Protein AF-A0A4Q4DB37-F1 (afdb_monomer)

Foldseek 3Di:
DDDDDDPPCPVPDPDVVNVVVVVVVVVVVVVVCVVVPDPDPPLDDPPPDQQAADDPPDQADDEADCPPDDDPDPQVPQAKDFPDKEWDDQRNSRHIKMWTWMWRNDDPPTDDTWIFIWDWDPDPPTHTDTRDIPDDSVQRWHWDPPFYDDPSKTWTKIFADPDPPDDNVDGPDIFTWMWHDDPSDTDIDGDDDPDDD

Structure (mmCIF, N/CA/C/O backbone):
data_AF-A0A4Q4DB37-F1
#
_entry.id   AF-A0A4Q4DB37-F1
#
loop_
_atom_site.group_PDB
_atom_site.id
_atom_site.type_symbol
_atom_site.label_atom_id
_atom_site.label_alt_id
_atom_site.label_comp_id
_atom_site.label_asym_id
_atom_site.label_entity_id
_atom_site.label_seq_id
_atom_site.pdbx_PDB_ins_code
_atom_site.Cartn_x
_atom_site.Cartn_y
_atom_site.Cartn_z
_atom_site.occupancy
_atom_site.B_iso_or_equiv
_atom_site.auth_seq_id
_atom_site.auth_comp_id
_atom_site.auth_asym_id
_atom_site.auth_atom_id
_atom_site.pdbx_PDB_model_num
ATOM 1 N N . MET A 1 1 ? -14.302 -30.863 -65.880 1.00 42.81 1 MET A N 1
ATOM 2 C CA . MET A 1 1 ? -13.183 -30.690 -64.933 1.00 42.81 1 MET A CA 1
ATOM 3 C C . MET A 1 1 ? -13.164 -31.919 -64.049 1.00 42.81 1 MET A C 1
ATOM 5 O O . MET A 1 1 ? -14.188 -32.233 -63.459 1.00 42.81 1 MET A O 1
ATOM 9 N N . GLN A 1 2 ? -12.071 -32.673 -64.087 1.00 50.66 2 GLN A N 1
ATOM 10 C CA . GLN A 1 2 ? -11.897 -33.918 -63.342 1.00 50.66 2 GLN A CA 1
ATOM 11 C C . GLN A 1 2 ? -11.506 -33.555 -61.905 1.00 50.66 2 GLN A C 1
ATOM 13 O O . GLN A 1 2 ? -10.560 -32.795 -61.712 1.00 50.66 2 GLN A O 1
ATOM 18 N N . LEU A 1 3 ? -12.273 -34.020 -60.916 1.00 49.84 3 LEU A N 1
ATOM 19 C CA . LEU A 1 3 ? -11.917 -33.880 -59.503 1.00 49.84 3 LEU A CA 1
ATOM 20 C C . LEU A 1 3 ? -10.680 -34.747 -59.247 1.00 49.84 3 LEU A C 1
ATOM 22 O O . LEU A 1 3 ? -10.693 -35.938 -59.552 1.00 49.84 3 LEU A O 1
ATOM 26 N N . SER A 1 4 ? -9.605 -34.132 -58.757 1.00 59.56 4 SER A N 1
ATOM 27 C CA . SER A 1 4 ? -8.369 -34.825 -58.401 1.00 59.56 4 SER A CA 1
ATOM 28 C C . SER A 1 4 ? -8.636 -35.873 -57.320 1.00 59.56 4 SER A C 1
ATOM 30 O O . SER A 1 4 ? -9.190 -35.551 -56.271 1.00 59.56 4 SER A O 1
ATOM 32 N N . ASP A 1 5 ? -8.205 -37.106 -57.579 1.00 60.16 5 ASP A N 1
ATOM 33 C CA . ASP A 1 5 ? -8.112 -38.180 -56.591 1.00 60.16 5 ASP A CA 1
ATOM 34 C C . ASP A 1 5 ? -7.008 -37.800 -55.592 1.00 60.16 5 ASP A C 1
ATOM 36 O O . ASP A 1 5 ? -5.815 -37.835 -55.908 1.00 60.16 5 ASP A O 1
ATOM 40 N N . VAL A 1 6 ? -7.398 -37.326 -54.409 1.00 64.69 6 VAL A N 1
ATOM 41 C CA . VAL A 1 6 ? -6.463 -37.099 -53.302 1.00 64.69 6 VAL A CA 1
ATOM 42 C C . VAL A 1 6 ? -6.308 -38.439 -52.578 1.00 64.69 6 VAL A C 1
ATOM 44 O O . VAL A 1 6 ? -7.329 -39.036 -52.238 1.00 64.69 6 VAL A O 1
ATOM 47 N N . PRO A 1 7 ? -5.083 -38.932 -52.316 1.00 63.06 7 PRO A N 1
ATOM 48 C CA . PRO A 1 7 ? -4.899 -40.191 -51.602 1.00 63.06 7 PRO A CA 1
ATOM 49 C C . PRO A 1 7 ? -5.626 -40.159 -50.250 1.00 63.06 7 PRO A C 1
ATOM 51 O O . PRO A 1 7 ? -5.415 -39.231 -49.467 1.00 63.06 7 PRO A O 1
ATOM 54 N N . ASP A 1 8 ? -6.459 -41.168 -49.962 1.00 61.78 8 ASP A N 1
ATOM 55 C CA . ASP A 1 8 ? -7.038 -41.368 -48.627 1.00 61.78 8 ASP A CA 1
ATOM 56 C C . ASP A 1 8 ? -5.880 -41.540 -47.637 1.00 61.78 8 ASP A C 1
ATOM 58 O O . ASP A 1 8 ? -5.187 -42.561 -47.624 1.00 61.78 8 ASP A O 1
ATOM 62 N N . LEU A 1 9 ? -5.649 -40.518 -46.810 1.00 60.72 9 LEU A N 1
ATOM 63 C CA . LEU A 1 9 ? -4.735 -40.567 -45.673 1.00 60.72 9 LEU A CA 1
ATOM 64 C C . LEU A 1 9 ? -5.368 -41.435 -44.571 1.00 60.72 9 LEU A C 1
ATOM 66 O O . LEU A 1 9 ? -5.640 -40.991 -43.454 1.00 60.72 9 LEU A O 1
ATOM 70 N N . ALA A 1 10 ? -5.587 -42.717 -44.866 1.00 56.16 10 ALA A N 1
ATOM 71 C CA . ALA A 1 10 ? -6.123 -43.700 -43.929 1.00 56.16 10 ALA A CA 1
ATOM 72 C C . ALA A 1 10 ? -5.230 -43.861 -42.677 1.00 56.16 10 ALA A C 1
ATOM 74 O O . ALA A 1 10 ? -5.673 -44.373 -41.647 1.00 56.16 10 ALA A O 1
ATOM 75 N N . HIS A 1 11 ? -3.985 -43.374 -42.742 1.00 56.84 11 HIS A N 1
ATOM 76 C CA . HIS A 1 11 ? -2.999 -43.401 -41.663 1.00 56.84 11 HIS A CA 1
ATOM 77 C C . HIS A 1 11 ? -3.014 -42.173 -40.737 1.00 56.84 11 HIS A C 1
ATOM 79 O O . HIS A 1 11 ? -2.297 -42.176 -39.741 1.00 56.84 11 HIS A O 1
ATOM 85 N N . THR A 1 12 ? -3.857 -41.163 -40.981 1.00 53.94 12 THR A N 1
ATOM 86 C CA . THR A 1 12 ? -4.030 -39.999 -40.083 1.00 53.94 12 THR A CA 1
ATOM 87 C C . THR A 1 12 ? -5.401 -39.982 -39.411 1.00 53.94 12 THR A C 1
ATOM 89 O O . THR A 1 12 ? -5.996 -38.927 -39.208 1.00 53.94 12 THR A O 1
ATOM 92 N N . ARG A 1 13 ? -5.935 -41.156 -39.054 1.00 66.62 13 ARG A N 1
ATOM 93 C CA . ARG A 1 13 ? -7.121 -41.249 -38.192 1.00 66.62 13 ARG A CA 1
ATOM 94 C C . ARG A 1 13 ? -6.658 -41.514 -36.757 1.00 66.62 13 ARG A C 1
ATOM 96 O O . ARG A 1 13 ? -6.299 -42.656 -36.454 1.00 66.62 13 ARG A O 1
ATOM 103 N N . PRO A 1 14 ? -6.621 -40.500 -35.868 1.00 60.62 14 PRO A N 1
ATOM 104 C CA . PRO A 1 14 ? -6.300 -40.731 -34.467 1.00 60.62 14 PRO A CA 1
ATOM 105 C C . PRO A 1 14 ? -7.338 -41.697 -33.898 1.00 60.62 14 PRO A C 1
ATOM 107 O O . PRO A 1 14 ? -8.531 -41.400 -33.833 1.00 60.62 14 PRO A O 1
ATOM 110 N N . ARG A 1 15 ? -6.895 -42.903 -33.532 1.00 73.06 15 ARG A N 1
ATOM 111 C CA . ARG A 1 15 ? -7.761 -43.876 -32.854 1.00 73.06 15 ARG A CA 1
ATOM 112 C C . ARG A 1 15 ? -8.246 -43.265 -31.540 1.00 73.06 15 ARG A C 1
ATOM 114 O O . ARG A 1 15 ? -7.489 -42.528 -30.920 1.00 73.06 15 ARG A O 1
ATOM 121 N N . ALA A 1 16 ? -9.446 -43.619 -31.076 1.00 75.06 16 ALA A N 1
ATOM 122 C CA . ALA A 1 16 ? -10.002 -43.131 -29.804 1.00 75.06 16 ALA A CA 1
ATOM 123 C C . ALA A 1 16 ? -9.013 -43.246 -28.623 1.00 75.06 16 ALA A C 1
ATOM 125 O O . ALA A 1 16 ? -8.960 -42.378 -27.761 1.00 75.06 16 ALA A O 1
ATOM 126 N N . VAL A 1 17 ? -8.151 -44.268 -28.648 1.00 79.62 17 VAL A N 1
ATOM 127 C CA . VAL A 1 17 ? -7.055 -44.467 -27.688 1.00 79.62 17 VAL A CA 1
ATOM 128 C C . VAL A 1 17 ? -6.060 -43.294 -27.646 1.00 79.62 17 VAL A C 1
ATOM 130 O O . VAL A 1 17 ? -5.587 -42.955 -26.570 1.00 79.62 17 VAL A O 1
ATOM 133 N N . HIS A 1 18 ? -5.766 -42.632 -28.768 1.00 78.44 18 HIS A N 1
ATOM 134 C CA . HIS A 1 18 ? -4.882 -41.458 -28.802 1.00 78.44 18 HIS A CA 1
ATOM 135 C C . HIS A 1 18 ? -5.516 -40.243 -28.119 1.00 78.44 18 HIS A C 1
ATOM 137 O O . HIS A 1 18 ? -4.823 -39.511 -27.416 1.00 78.44 18 HIS A O 1
ATOM 143 N N . TRP A 1 19 ? -6.828 -40.056 -28.288 1.00 84.75 19 TRP A N 1
ATOM 144 C CA . TRP A 1 19 ? -7.587 -39.006 -27.605 1.00 84.75 19 TRP A CA 1
ATOM 145 C C . TRP A 1 19 ? -7.689 -39.262 -26.103 1.00 84.75 19 TRP A C 1
ATOM 147 O O . TRP A 1 19 ? -7.515 -38.348 -25.304 1.00 84.75 19 TRP A O 1
ATOM 157 N N . LEU A 1 20 ? -7.896 -40.522 -25.712 1.00 87.25 20 LEU A N 1
ATOM 158 C CA . LEU A 1 20 ? -7.847 -40.919 -24.308 1.00 87.25 20 LEU A CA 1
ATOM 159 C C . LEU A 1 20 ? -6.459 -40.670 -23.711 1.00 87.25 20 L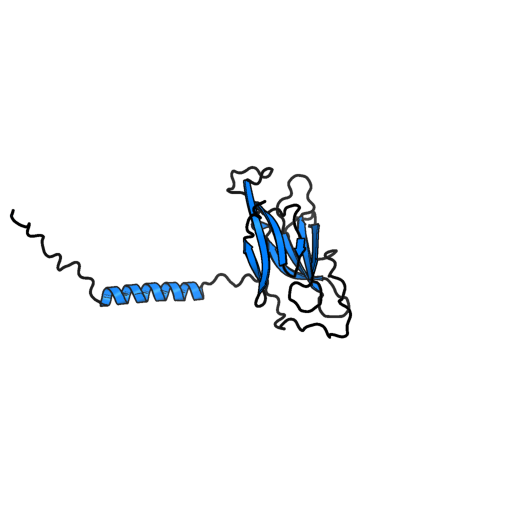EU A C 1
ATOM 161 O O . LEU A 1 20 ? -6.359 -40.045 -22.663 1.00 87.25 20 LEU A O 1
ATOM 165 N N . ALA A 1 21 ? -5.391 -41.073 -24.404 1.00 86.06 21 ALA A N 1
ATOM 166 C CA . ALA A 1 21 ? -4.024 -40.867 -23.936 1.00 86.06 21 ALA A CA 1
ATOM 167 C C . ALA A 1 21 ? -3.682 -39.378 -23.747 1.00 86.06 21 ALA A C 1
ATOM 169 O O . ALA A 1 21 ? -3.071 -39.013 -22.744 1.00 86.06 21 ALA A O 1
ATOM 170 N N . THR A 1 22 ? -4.111 -38.505 -24.665 1.00 85.12 22 THR A N 1
ATOM 171 C CA . THR A 1 22 ? -3.906 -37.051 -24.533 1.00 85.12 22 THR A CA 1
ATOM 172 C C . THR A 1 22 ? -4.723 -36.459 -23.392 1.00 85.12 22 THR A C 1
ATOM 174 O O . THR A 1 22 ? -4.175 -35.703 -22.592 1.00 85.12 22 THR A O 1
ATOM 177 N N . ALA A 1 23 ? -5.995 -36.841 -23.252 1.00 88.69 23 ALA A N 1
ATOM 178 C CA . ALA A 1 23 ? -6.832 -36.395 -22.141 1.00 88.69 23 ALA A CA 1
ATOM 179 C C . ALA A 1 23 ? -6.251 -36.813 -20.779 1.00 88.69 23 ALA A C 1
ATOM 181 O O . ALA A 1 23 ? -6.166 -35.992 -19.867 1.00 88.69 23 ALA A O 1
ATOM 182 N N . THR A 1 24 ? -5.790 -38.061 -20.647 1.00 92.25 24 THR A N 1
ATOM 183 C CA . THR A 1 24 ? -5.149 -38.548 -19.418 1.00 92.25 24 THR A CA 1
ATOM 184 C C . THR A 1 24 ? -3.840 -37.814 -19.136 1.00 92.25 24 THR A C 1
ATOM 186 O O . THR A 1 24 ? -3.596 -37.444 -17.991 1.00 92.25 24 THR A O 1
ATOM 189 N N . ALA A 1 25 ? -3.024 -37.545 -20.159 1.00 93.25 25 ALA A N 1
ATOM 190 C CA . ALA A 1 25 ? -1.795 -36.772 -19.998 1.00 93.25 25 ALA A CA 1
ATOM 191 C C . ALA A 1 25 ? -2.077 -35.340 -19.509 1.00 93.25 25 ALA A C 1
ATOM 193 O O . ALA A 1 25 ? -1.438 -34.883 -18.565 1.00 93.25 25 ALA A O 1
ATOM 194 N N . MET A 1 26 ? -3.069 -34.648 -20.084 1.00 94.06 26 MET A N 1
ATOM 195 C CA . MET A 1 26 ? -3.457 -33.308 -19.627 1.00 94.06 26 MET A CA 1
ATOM 196 C C . MET A 1 26 ? -4.014 -33.326 -18.201 1.00 94.06 26 MET A C 1
ATOM 198 O O . MET A 1 26 ? -3.624 -32.493 -17.387 1.00 94.06 26 MET A O 1
ATOM 202 N N . ALA A 1 27 ? -4.871 -34.298 -17.870 1.00 91.81 27 ALA A N 1
ATOM 203 C CA . ALA A 1 27 ? -5.401 -34.457 -16.518 1.00 91.81 27 ALA A CA 1
ATOM 204 C C . ALA A 1 27 ? -4.285 -34.720 -15.494 1.00 91.81 27 ALA A C 1
ATOM 206 O O . ALA A 1 27 ? -4.305 -34.141 -14.410 1.00 91.81 27 ALA A O 1
ATOM 207 N N . ALA A 1 28 ? -3.286 -35.534 -15.849 1.00 92.19 28 ALA A N 1
ATOM 208 C CA . ALA A 1 28 ? -2.126 -35.788 -15.004 1.00 92.19 28 ALA A CA 1
ATOM 209 C C . ALA A 1 28 ? -1.300 -34.515 -14.777 1.00 92.19 28 ALA A C 1
ATOM 211 O O . ALA A 1 28 ? -0.926 -34.248 -13.642 1.00 92.19 28 ALA A O 1
ATOM 212 N N . VAL A 1 29 ? -1.066 -33.700 -15.812 1.00 92.69 29 VAL A N 1
ATOM 213 C CA . VAL A 1 29 ? -0.364 -32.411 -15.673 1.00 92.69 29 VAL A CA 1
ATOM 214 C C . VAL A 1 29 ? -1.137 -31.452 -14.768 1.00 92.69 29 VAL A C 1
ATOM 216 O O . VAL A 1 29 ? -0.539 -30.867 -13.871 1.00 92.69 29 VAL A O 1
ATOM 219 N N . VAL A 1 30 ? -2.456 -31.317 -14.949 1.00 89.25 30 VAL A N 1
ATOM 220 C CA . VAL A 1 30 ? -3.297 -30.456 -14.096 1.00 89.25 30 VAL A CA 1
ATOM 221 C C . VAL A 1 30 ? -3.289 -30.945 -12.645 1.00 89.25 30 VAL A C 1
ATOM 223 O O . VAL A 1 30 ? -3.134 -30.142 -11.729 1.00 89.25 30 VAL A O 1
ATOM 226 N N . ALA A 1 31 ? -3.391 -32.258 -12.425 1.00 89.50 31 ALA A N 1
ATOM 227 C CA . ALA A 1 31 ? -3.310 -32.845 -11.091 1.00 89.50 31 ALA A CA 1
ATOM 228 C C . ALA A 1 31 ? -1.930 -32.624 -10.449 1.00 89.50 31 ALA A C 1
ATOM 230 O O . ALA A 1 31 ? -1.847 -32.241 -9.284 1.00 89.50 31 ALA A O 1
ATOM 231 N N . LEU A 1 32 ? -0.845 -32.806 -11.209 1.00 87.81 32 LEU A N 1
ATOM 232 C CA . LEU A 1 32 ? 0.519 -32.591 -10.726 1.00 87.81 32 LEU A CA 1
ATOM 233 C C . LEU A 1 32 ? 0.789 -31.110 -10.429 1.00 87.81 32 LEU A C 1
ATOM 235 O O . LEU A 1 32 ? 1.431 -30.807 -9.432 1.00 87.81 32 LEU A O 1
ATOM 239 N N . ALA A 1 33 ? 0.259 -30.191 -11.239 1.00 82.44 33 ALA A N 1
ATOM 240 C CA . ALA A 1 33 ? 0.324 -28.752 -10.985 1.00 82.44 33 ALA A CA 1
ATOM 241 C C . ALA A 1 33 ? -0.475 -28.353 -9.732 1.00 82.44 33 ALA A C 1
ATOM 243 O O . ALA A 1 33 ? -0.048 -27.477 -8.988 1.00 82.44 33 ALA A O 1
ATOM 244 N N . GLY A 1 34 ? -1.597 -29.030 -9.462 1.00 75.31 34 GLY A N 1
ATOM 245 C CA . GLY A 1 34 ? -2.342 -28.891 -8.209 1.00 75.31 34 GLY A CA 1
ATOM 246 C C . GLY A 1 34 ? -1.571 -29.400 -6.984 1.00 75.31 34 GLY A C 1
ATOM 247 O O . GLY A 1 34 ? -1.691 -28.828 -5.907 1.00 75.31 34 GLY A O 1
ATOM 248 N N . LEU A 1 35 ? -0.748 -30.441 -7.143 1.00 79.62 35 LEU A N 1
ATOM 249 C CA . LEU A 1 35 ? 0.140 -30.947 -6.085 1.00 79.62 35 LEU A CA 1
ATOM 250 C C . LEU A 1 35 ? 1.391 -30.075 -5.893 1.00 79.62 35 LEU A C 1
ATOM 252 O O . LEU A 1 35 ? 1.908 -29.981 -4.785 1.00 79.62 35 LEU A O 1
ATOM 256 N N . LEU A 1 36 ? 1.867 -29.441 -6.965 1.00 77.50 36 LEU A N 1
ATOM 257 C CA . LEU A 1 36 ? 2.998 -28.509 -6.996 1.00 77.50 36 LEU A CA 1
ATOM 258 C C . LEU A 1 36 ? 2.532 -27.050 -6.921 1.00 77.50 36 LEU A C 1
ATOM 260 O O . LEU A 1 36 ? 3.189 -26.163 -7.469 1.00 77.50 36 LEU A O 1
ATOM 264 N N . GLN A 1 37 ? 1.397 -26.788 -6.267 1.00 59.31 37 GLN A N 1
ATOM 265 C CA . GLN A 1 37 ? 1.003 -25.416 -5.987 1.00 59.31 37 GLN A CA 1
ATOM 266 C C . GLN A 1 37 ? 2.158 -24.726 -5.245 1.00 59.31 37 GLN A C 1
ATOM 268 O O . GLN A 1 37 ? 2.673 -25.295 -4.275 1.00 59.31 37 GLN A O 1
ATOM 273 N N . PRO A 1 38 ? 2.587 -23.523 -5.680 1.00 55.31 38 PRO A N 1
ATOM 274 C CA . PRO A 1 38 ? 3.427 -22.694 -4.837 1.00 55.31 38 PRO A CA 1
ATOM 275 C C . PRO A 1 38 ? 2.718 -22.608 -3.491 1.00 55.31 38 PRO A C 1
ATOM 277 O O . PRO A 1 38 ? 1.499 -22.409 -3.461 1.00 55.31 38 PRO A O 1
ATOM 280 N N . GLY A 1 39 ? 3.457 -22.856 -2.405 1.00 51.25 39 GLY A N 1
ATOM 281 C CA . GLY A 1 39 ? 2.886 -22.796 -1.065 1.00 51.25 39 GLY A CA 1
ATOM 282 C C . GLY A 1 39 ? 2.040 -21.535 -0.961 1.00 51.25 39 GLY A C 1
ATOM 283 O O . GLY A 1 39 ? 2.482 -20.479 -1.422 1.00 51.25 39 GLY A O 1
ATOM 284 N N . ALA A 1 40 ? 0.807 -21.672 -0.455 1.00 47.97 40 ALA A N 1
ATOM 285 C CA . ALA A 1 40 ? -0.065 -20.533 -0.198 1.00 47.97 40 ALA A CA 1
ATOM 286 C C . ALA A 1 40 ? 0.803 -19.428 0.389 1.00 47.97 40 ALA A C 1
ATOM 288 O O . ALA A 1 40 ? 1.515 -19.714 1.353 1.00 47.97 40 ALA A O 1
ATOM 289 N N . ALA A 1 41 ? 0.816 -18.243 -0.236 1.00 46.22 41 ALA A N 1
ATOM 290 C CA . ALA A 1 41 ? 1.606 -17.118 0.238 1.00 46.22 41 ALA A CA 1
ATOM 291 C C . ALA A 1 41 ? 1.427 -17.051 1.757 1.00 46.22 41 ALA A C 1
ATOM 293 O O . ALA A 1 41 ? 0.320 -16.819 2.252 1.00 46.22 41 ALA A O 1
ATOM 294 N N . THR A 1 42 ? 2.481 -17.404 2.495 1.00 43.50 42 THR A N 1
ATOM 295 C CA . THR A 1 42 ? 2.439 -17.587 3.945 1.00 43.50 42 THR A CA 1
ATOM 296 C C . THR A 1 42 ? 2.464 -16.217 4.602 1.00 43.50 42 THR A C 1
ATOM 298 O O . THR A 1 42 ? 3.398 -15.846 5.295 1.00 43.50 42 THR A O 1
ATOM 301 N N . ALA A 1 43 ? 1.400 -15.460 4.371 1.00 44.19 43 ALA A N 1
ATOM 302 C CA . ALA A 1 43 ? 0.929 -14.385 5.222 1.00 44.19 43 ALA A CA 1
ATOM 303 C C . ALA A 1 43 ? -0.411 -14.789 5.868 1.00 44.19 43 ALA A C 1
ATOM 305 O O . ALA A 1 43 ? -1.235 -13.947 6.190 1.00 44.19 43 ALA A O 1
ATOM 306 N N . SER A 1 44 ? -0.659 -16.091 6.052 1.00 40.91 44 SER A N 1
ATOM 307 C CA . SER A 1 44 ? -1.749 -16.583 6.899 1.00 40.91 44 SER A CA 1
ATOM 308 C C . SER A 1 44 ? -1.179 -16.919 8.272 1.00 40.91 44 SER A C 1
ATOM 310 O O . SER A 1 44 ? -0.649 -18.009 8.480 1.00 40.91 44 SER A O 1
ATOM 312 N N . GLN A 1 45 ? -1.253 -15.977 9.213 1.00 42.50 45 GLN A N 1
ATOM 313 C CA . GLN A 1 45 ? -1.098 -16.332 10.620 1.00 42.50 45 GLN A CA 1
ATOM 314 C C . GLN A 1 45 ? -2.359 -17.037 11.121 1.00 42.50 45 GLN A C 1
ATOM 316 O O . GLN A 1 45 ? -3.482 -16.654 10.797 1.00 42.50 45 GLN A O 1
ATOM 321 N N . SER A 1 46 ? -2.140 -18.068 11.936 1.00 39.56 46 SER A N 1
ATOM 322 C CA . SER A 1 46 ? -3.135 -18.880 12.632 1.00 39.56 46 SER A CA 1
ATOM 323 C C . SER A 1 46 ? -4.047 -18.028 13.520 1.00 39.56 46 SER A C 1
ATOM 325 O O . SER A 1 46 ? -3.819 -17.859 14.714 1.00 39.56 46 SER A O 1
ATOM 327 N N . GLY A 1 47 ? -5.100 -17.493 12.921 1.00 43.88 47 GLY A N 1
ATOM 328 C CA . GLY A 1 47 ? -6.220 -16.847 13.586 1.00 43.88 47 GLY A CA 1
ATOM 329 C C . GLY A 1 47 ? -7.495 -17.249 12.867 1.00 43.88 47 GLY A C 1
ATOM 330 O O . GLY A 1 47 ? -8.150 -16.418 12.262 1.00 43.88 47 GLY A O 1
ATOM 331 N N . SER A 1 48 ? -7.825 -18.540 12.883 1.00 39.88 48 SER A N 1
ATOM 332 C CA . SER A 1 48 ? -8.987 -19.134 12.206 1.00 39.88 48 SER A CA 1
ATOM 333 C C . SER A 1 48 ? -10.336 -18.790 12.861 1.00 39.88 48 SER A C 1
ATOM 335 O O . SER A 1 48 ? -11.261 -19.599 12.850 1.00 39.88 48 SER A O 1
ATOM 337 N N . GLY A 1 49 ? -10.458 -17.611 13.466 1.00 49.16 49 GLY A N 1
ATOM 338 C CA . GLY A 1 49 ? -11.745 -17.069 13.877 1.00 49.16 49 GLY A CA 1
ATOM 339 C C . GLY A 1 49 ? -12.261 -16.162 12.774 1.00 49.16 49 GLY A C 1
ATOM 340 O O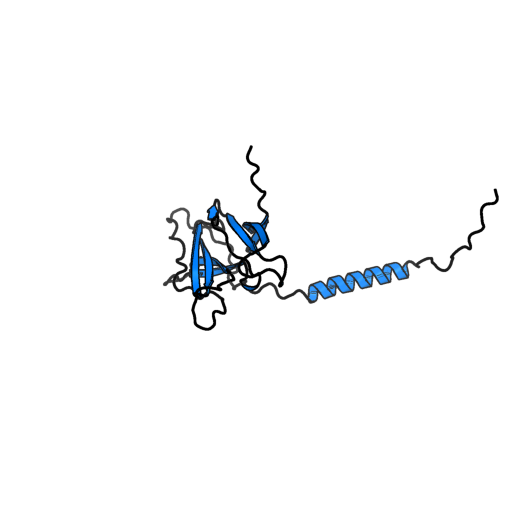 . GLY A 1 49 ? -11.563 -15.233 12.382 1.00 49.16 49 GLY A O 1
ATOM 341 N N . SER A 1 50 ? -13.477 -16.405 12.283 1.00 51.22 50 SER A N 1
ATOM 342 C CA . SER A 1 50 ? -14.218 -15.361 11.571 1.00 51.22 50 SER A CA 1
ATOM 343 C C . SER A 1 50 ? -14.224 -14.082 12.422 1.00 51.22 50 SER A C 1
ATOM 345 O O . SER A 1 50 ? -14.322 -14.213 13.651 1.00 51.22 50 SER A O 1
ATOM 347 N N . PRO A 1 51 ? -14.130 -12.883 11.815 1.00 56.19 51 PRO A N 1
ATOM 348 C CA . PRO A 1 51 ? -14.224 -11.631 12.554 1.00 56.19 51 PRO A CA 1
ATOM 349 C C . PRO A 1 51 ? -15.490 -11.670 13.407 1.00 56.19 51 PRO A C 1
ATOM 351 O O . PRO A 1 51 ? -16.604 -11.843 12.901 1.00 56.19 51 PRO A O 1
ATOM 354 N N . LYS A 1 52 ? -15.320 -11.646 14.729 1.00 58.81 52 LYS A N 1
ATOM 355 C CA . LYS A 1 52 ? -16.454 -11.598 15.641 1.00 58.81 52 LYS A CA 1
ATOM 356 C C . LYS A 1 52 ? -16.849 -10.137 15.711 1.00 58.81 52 LYS A C 1
ATOM 358 O O . LYS A 1 52 ? -16.119 -9.364 16.319 1.00 58.81 52 LYS A O 1
ATOM 363 N N . ALA A 1 53 ? -17.999 -9.810 15.127 1.00 59.19 53 ALA A N 1
ATOM 364 C CA . ALA A 1 53 ? -18.573 -8.476 15.220 1.00 59.19 53 ALA A CA 1
ATOM 365 C C . ALA A 1 53 ? -18.492 -7.957 16.663 1.00 59.19 53 ALA A C 1
ATOM 367 O O . ALA A 1 53 ? -18.821 -8.679 17.619 1.00 59.19 53 ALA A O 1
ATOM 368 N N . ALA A 1 54 ? -18.018 -6.723 16.802 1.00 62.06 54 ALA A N 1
ATOM 369 C CA . ALA A 1 54 ? -17.964 -6.016 18.063 1.00 62.06 54 ALA A CA 1
ATOM 370 C C . ALA A 1 54 ? -19.351 -6.019 18.722 1.00 62.06 54 ALA A C 1
ATOM 372 O O . ALA A 1 54 ? -20.390 -5.990 18.058 1.00 62.06 54 ALA A O 1
ATOM 373 N N . ASP A 1 55 ? -19.363 -6.084 20.054 1.00 64.38 55 ASP A N 1
ATOM 374 C CA . ASP A 1 55 ? -20.597 -6.025 20.831 1.00 64.38 55 ASP A CA 1
ATOM 375 C C . ASP A 1 55 ? -21.324 -4.698 20.523 1.00 64.38 55 ASP A C 1
ATO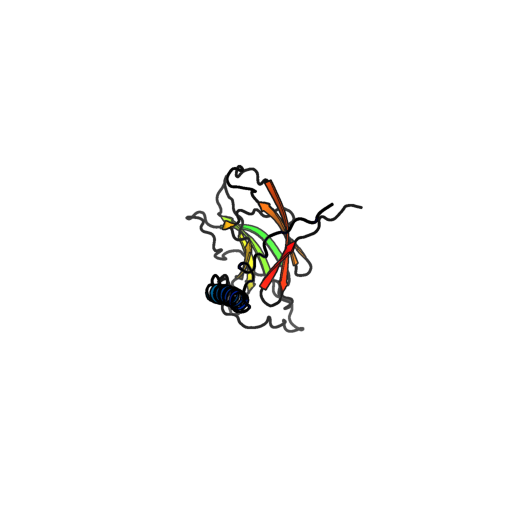M 377 O O . ASP A 1 55 ? -20.716 -3.639 20.722 1.00 64.38 55 ASP A O 1
ATOM 381 N N . PRO A 1 56 ? -22.591 -4.712 20.055 1.00 55.94 56 PRO A N 1
ATOM 382 C CA . PRO A 1 56 ? -23.319 -3.514 19.621 1.00 55.94 56 PRO A CA 1
ATOM 383 C C . PRO A 1 56 ? -23.498 -2.425 20.699 1.00 55.94 56 PRO A C 1
ATOM 385 O O . PRO A 1 56 ? -24.007 -1.348 20.394 1.00 55.94 56 PRO A O 1
ATOM 388 N N . GLY A 1 57 ? -23.080 -2.667 21.947 1.00 59.97 57 GLY A N 1
ATOM 389 C CA . GLY A 1 57 ? -23.038 -1.670 23.023 1.00 59.97 57 GLY A CA 1
ATOM 390 C C . GLY A 1 57 ? -21.674 -1.016 23.292 1.00 59.97 57 GLY A C 1
ATOM 391 O O . GLY A 1 57 ? -21.600 -0.125 24.141 1.00 59.97 57 GLY A O 1
ATOM 392 N N . ARG A 1 58 ? -20.584 -1.436 22.633 1.00 65.44 58 ARG A N 1
ATOM 393 C CA . ARG A 1 58 ? -19.228 -0.928 22.904 1.00 65.44 58 ARG A CA 1
ATOM 394 C C . ARG A 1 58 ? -18.787 0.063 21.828 1.00 65.44 58 ARG A C 1
ATOM 396 O O . ARG A 1 58 ? -18.878 -0.222 20.641 1.00 65.44 58 ARG A O 1
ATOM 403 N N . ALA A 1 59 ? -18.289 1.228 22.247 1.00 72.25 59 ALA A N 1
ATOM 404 C CA . ALA A 1 59 ? -17.716 2.202 21.320 1.00 72.25 59 ALA A CA 1
ATOM 405 C C . ALA A 1 59 ? -16.530 1.581 20.550 1.00 72.25 59 ALA A C 1
ATOM 407 O O . ALA A 1 59 ? -15.729 0.879 21.182 1.00 72.25 59 ALA A O 1
ATOM 408 N N . PRO A 1 60 ? -16.387 1.856 19.237 1.00 70.81 60 PRO A N 1
ATOM 409 C CA . PRO A 1 60 ? -15.244 1.392 18.460 1.00 70.81 60 PRO A CA 1
ATOM 410 C C . PRO A 1 60 ? -13.927 1.812 19.110 1.00 70.81 60 PRO A C 1
ATOM 412 O O . PRO A 1 60 ? -13.768 2.953 19.558 1.00 70.81 60 PRO A O 1
ATOM 415 N N . LEU A 1 61 ? -12.973 0.885 19.165 1.00 80.56 61 LEU A N 1
ATOM 416 C CA . LEU A 1 61 ? -11.625 1.193 19.626 1.00 80.56 61 LEU A CA 1
ATOM 417 C C . LEU A 1 61 ? -10.896 2.065 18.586 1.00 80.56 61 LEU A C 1
ATOM 419 O O . LEU A 1 61 ? -11.198 1.983 17.395 1.00 80.56 61 LEU A O 1
ATOM 423 N N . PRO A 1 62 ? -9.907 2.884 18.991 1.00 87.00 62 PRO A N 1
ATOM 424 C CA . PRO A 1 62 ? -9.087 3.614 18.031 1.00 87.00 62 PRO A CA 1
ATOM 425 C C . PRO A 1 62 ? -8.328 2.642 17.119 1.00 87.00 62 PRO A C 1
ATOM 427 O O . PRO A 1 62 ? -7.971 1.534 17.536 1.00 87.00 62 PRO A O 1
ATOM 430 N N . ALA A 1 63 ? -8.053 3.074 15.890 1.00 91.38 63 ALA A N 1
ATOM 431 C CA . ALA A 1 63 ? -7.286 2.279 14.939 1.00 91.38 63 ALA A CA 1
ATOM 432 C C . ALA A 1 63 ? -5.857 2.015 15.459 1.00 91.38 63 ALA A C 1
ATOM 434 O O . ALA A 1 63 ? -5.290 2.887 16.129 1.00 91.38 63 ALA A O 1
ATOM 435 N N . PRO A 1 64 ? -5.258 0.844 15.171 1.00 92.88 64 PRO A N 1
ATOM 436 C CA . PRO A 1 64 ? -3.906 0.518 15.614 1.00 92.88 64 PRO A CA 1
ATOM 437 C C . PRO A 1 64 ? -2.875 1.541 15.122 1.00 92.88 64 PRO A C 1
ATOM 439 O O . PRO A 1 64 ? -2.888 1.935 13.953 1.00 92.88 64 PRO A O 1
ATOM 442 N N . ASP A 1 65 ? -1.957 1.955 15.995 1.00 92.00 65 ASP A N 1
ATOM 443 C CA . ASP A 1 65 ? -0.847 2.821 15.596 1.00 92.00 65 ASP A CA 1
ATOM 444 C C . ASP A 1 65 ? 0.242 1.986 14.898 1.00 92.00 65 ASP A C 1
ATOM 446 O O . ASP A 1 65 ? 0.714 1.010 15.482 1.00 92.00 65 ASP A O 1
ATOM 450 N N . PRO A 1 66 ? 0.664 2.332 13.666 1.00 93.75 66 PRO A N 1
ATOM 451 C CA . PRO A 1 66 ? 1.765 1.647 12.991 1.00 93.75 66 PRO A CA 1
ATOM 452 C C . PRO A 1 66 ? 3.138 1.935 13.615 1.00 93.75 66 PRO A C 1
ATOM 454 O O . PRO A 1 66 ? 4.131 1.345 13.187 1.00 93.75 66 PRO A O 1
ATOM 457 N N . SER A 1 67 ? 3.237 2.870 14.566 1.00 89.12 67 SER A N 1
ATOM 458 C CA . SER A 1 67 ? 4.505 3.162 15.232 1.00 89.12 67 SER A CA 1
ATOM 459 C C . SER A 1 67 ? 5.007 1.945 16.026 1.00 89.12 67 SER A C 1
ATOM 461 O O . SER A 1 67 ? 4.256 1.285 16.740 1.00 89.12 67 SER A O 1
ATOM 463 N N . GLY A 1 68 ? 6.290 1.611 15.861 1.00 83.94 68 GLY A N 1
ATOM 464 C CA . GLY A 1 68 ? 6.907 0.468 16.544 1.00 83.94 6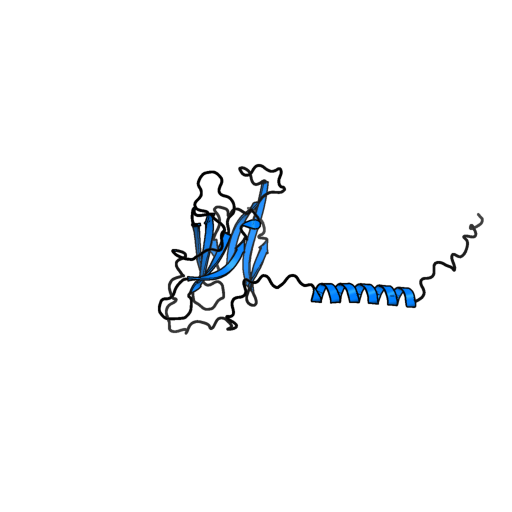8 GLY A CA 1
ATOM 465 C C . GLY A 1 68 ? 6.488 -0.914 16.028 1.00 83.94 68 GLY A C 1
ATOM 466 O O . GLY A 1 68 ? 6.820 -1.906 16.669 1.00 83.94 68 GLY A O 1
ATOM 467 N N . VAL A 1 69 ? 5.775 -0.997 14.898 1.00 91.88 69 VAL A N 1
ATOM 468 C CA . VAL A 1 69 ? 5.541 -2.269 14.200 1.00 91.88 69 VAL A CA 1
ATOM 469 C C . VAL A 1 69 ? 6.798 -2.676 13.436 1.00 91.88 69 VAL A C 1
ATOM 471 O O . VAL A 1 69 ? 7.353 -1.881 12.674 1.00 91.88 69 VAL A O 1
ATOM 474 N N . ASP A 1 70 ? 7.200 -3.934 13.596 1.00 91.94 70 ASP A N 1
ATOM 475 C CA . ASP A 1 70 ? 8.258 -4.549 12.799 1.00 91.94 70 ASP A CA 1
ATOM 476 C C . ASP A 1 70 ? 7.709 -4.907 11.412 1.00 91.94 70 ASP A C 1
ATOM 478 O O . ASP A 1 70 ? 7.063 -5.940 11.214 1.00 91.94 70 ASP A O 1
ATOM 482 N N . PHE A 1 71 ? 7.917 -4.013 10.445 1.00 93.12 71 PHE A N 1
ATOM 483 C CA . PHE A 1 71 ? 7.527 -4.259 9.060 1.00 93.12 71 PHE A CA 1
ATOM 484 C C . PHE A 1 71 ? 8.545 -5.174 8.365 1.00 93.12 71 PHE A C 1
ATOM 486 O O . PHE A 1 71 ? 9.748 -4.949 8.519 1.00 93.12 71 PHE A O 1
ATOM 493 N N . PRO A 1 72 ? 8.097 -6.164 7.567 1.00 93.00 72 PRO A N 1
ATOM 494 C CA . PRO A 1 72 ? 8.972 -7.121 6.893 1.00 93.00 72 PRO A CA 1
ATOM 495 C C . PRO A 1 72 ? 9.640 -6.482 5.663 1.00 93.00 72 PRO A C 1
ATOM 497 O O . PRO A 1 72 ? 9.340 -6.832 4.525 1.00 93.00 72 PRO A O 1
ATOM 500 N N . LEU A 1 73 ? 10.501 -5.488 5.894 1.00 89.31 73 LEU A N 1
ATOM 501 C CA . LEU A 1 73 ? 11.356 -4.878 4.880 1.00 89.31 73 LEU A CA 1
ATOM 502 C C . LEU A 1 73 ? 12.823 -5.118 5.229 1.00 89.31 73 LEU A C 1
ATOM 504 O O . LEU A 1 73 ? 13.289 -4.774 6.317 1.00 89.31 73 LEU A O 1
ATOM 508 N N . GLU A 1 74 ? 13.580 -5.584 4.245 1.00 88.06 74 GLU A N 1
ATOM 509 C CA . GLU A 1 74 ? 15.022 -5.780 4.359 1.00 88.06 74 GLU A CA 1
ATOM 510 C C . GLU A 1 74 ? 15.776 -4.463 4.131 1.00 88.06 74 GLU A C 1
ATOM 512 O O . GLU A 1 74 ? 16.265 -4.163 3.043 1.00 88.06 74 GLU A O 1
ATOM 517 N N . CYS A 1 75 ? 15.858 -3.639 5.178 1.00 88.62 75 CYS A N 1
ATOM 518 C CA . CYS A 1 75 ? 16.440 -2.294 5.096 1.00 88.62 75 CYS A CA 1
ATOM 519 C C . CYS A 1 75 ? 17.919 -2.197 5.512 1.00 88.62 75 CYS A C 1
ATOM 521 O O . CYS A 1 75 ? 18.432 -1.088 5.653 1.00 88.62 75 CYS A O 1
ATOM 523 N N . GLY A 1 76 ? 18.617 -3.311 5.762 1.00 83.31 76 GLY A N 1
ATOM 524 C CA . GLY A 1 76 ? 20.073 -3.319 5.998 1.00 83.31 76 GLY A CA 1
ATOM 525 C C . GLY A 1 76 ? 20.582 -2.405 7.131 1.00 83.31 76 GLY A C 1
ATOM 526 O O . GLY A 1 76 ? 21.738 -1.996 7.108 1.00 83.31 76 GLY A O 1
ATOM 527 N N . GLY A 1 77 ? 19.731 -2.043 8.098 1.00 84.94 77 GLY A N 1
ATOM 528 C CA . GLY A 1 77 ? 20.088 -1.229 9.269 1.00 84.94 77 GLY A CA 1
ATOM 529 C C . GLY A 1 77 ? 19.609 0.227 9.263 1.00 84.94 77 GLY A C 1
ATOM 530 O O . GLY A 1 77 ? 19.664 0.863 10.312 1.00 84.94 77 GLY A O 1
ATOM 531 N N . VAL A 1 78 ? 19.077 0.762 8.153 1.00 88.06 78 VAL A N 1
ATOM 532 C CA . VAL A 1 78 ? 18.530 2.141 8.150 1.00 88.06 78 VAL A CA 1
ATOM 533 C C . VAL A 1 78 ? 17.141 2.247 8.791 1.00 88.06 78 VAL A C 1
ATOM 535 O O . VAL A 1 78 ? 16.647 3.347 9.014 1.00 88.06 78 VAL A O 1
ATOM 538 N N . GLY A 1 79 ? 16.512 1.112 9.104 1.00 89.81 79 GLY A N 1
ATOM 539 C CA . GLY A 1 79 ? 15.153 1.045 9.638 1.00 89.81 79 GLY A CA 1
ATOM 540 C C . GLY A 1 79 ? 14.079 1.371 8.597 1.00 89.81 79 GLY A C 1
ATOM 541 O O . GLY A 1 79 ? 14.355 1.553 7.408 1.00 89.81 79 GLY A O 1
ATOM 542 N N . THR A 1 80 ? 12.830 1.436 9.051 1.00 92.62 80 THR A N 1
ATOM 543 C CA . THR A 1 80 ? 11.648 1.681 8.215 1.00 92.62 80 THR A CA 1
ATOM 544 C C . THR A 1 80 ? 10.970 2.994 8.575 1.00 92.62 80 THR A C 1
ATOM 546 O O . THR A 1 80 ? 11.016 3.447 9.716 1.00 92.62 80 THR A O 1
ATOM 549 N N . THR A 1 81 ? 10.277 3.593 7.612 1.00 92.94 81 THR A N 1
ATOM 550 C CA . THR A 1 81 ? 9.461 4.790 7.819 1.00 92.94 81 THR A CA 1
ATOM 551 C C . THR A 1 81 ? 8.074 4.612 7.210 1.00 92.94 81 THR A C 1
ATOM 553 O O . THR A 1 81 ? 7.931 4.153 6.074 1.00 92.94 81 THR A O 1
ATOM 556 N N . VAL A 1 82 ? 7.046 4.981 7.977 1.00 95.06 82 VAL A N 1
ATOM 557 C CA . VAL A 1 82 ? 5.657 5.046 7.511 1.00 95.06 82 VAL A CA 1
ATOM 558 C C . VAL A 1 82 ? 5.471 6.378 6.793 1.00 95.06 82 VAL A C 1
ATOM 560 O O . VAL A 1 82 ? 5.519 7.440 7.408 1.00 95.06 82 VAL A O 1
ATOM 563 N N . THR A 1 83 ? 5.262 6.328 5.483 1.00 93.94 83 THR A N 1
ATOM 564 C CA . THR A 1 83 ? 5.118 7.527 4.639 1.00 93.94 83 THR A CA 1
ATOM 565 C C . THR A 1 83 ? 3.673 7.988 4.514 1.00 93.94 83 THR A C 1
ATOM 567 O O . THR A 1 83 ? 3.414 9.179 4.346 1.00 93.94 83 THR A O 1
ATOM 570 N N . LYS A 1 84 ? 2.725 7.049 4.596 1.00 96.12 84 LYS A N 1
ATOM 571 C CA . LYS A 1 84 ? 1.281 7.298 4.570 1.00 96.12 84 LYS A CA 1
ATOM 572 C C . LYS A 1 84 ? 0.594 6.304 5.494 1.00 96.12 84 LYS A C 1
ATOM 574 O O . LYS A 1 84 ? 1.055 5.173 5.643 1.00 96.12 84 LYS A O 1
ATOM 579 N N . LYS A 1 85 ? -0.535 6.714 6.066 1.00 97.50 85 LYS A N 1
ATOM 580 C CA . LYS A 1 85 ? -1.447 5.817 6.772 1.00 97.50 85 LYS A CA 1
ATOM 581 C C . LYS A 1 85 ? -2.892 6.244 6.574 1.00 97.50 85 LYS A C 1
ATOM 583 O O . LYS A 1 85 ? -3.168 7.432 6.424 1.00 97.50 85 LYS A O 1
ATOM 588 N N . SER A 1 86 ? -3.794 5.276 6.577 1.00 97.94 86 SER A N 1
ATOM 589 C CA . SER A 1 86 ? -5.239 5.494 6.560 1.00 97.94 86 SER A CA 1
ATOM 590 C C . SER A 1 86 ? -5.909 4.367 7.339 1.00 97.94 86 SER A C 1
ATOM 592 O O . SER A 1 86 ? -5.340 3.284 7.440 1.00 97.94 86 SER A O 1
ATOM 594 N N . SER A 1 87 ? -7.076 4.623 7.919 1.00 97.25 87 SER A N 1
ATOM 595 C CA . SER A 1 87 ? -7.744 3.680 8.815 1.00 97.25 87 SER A CA 1
ATOM 596 C C . SER A 1 87 ? -9.237 3.630 8.526 1.00 97.25 87 SER A C 1
ATOM 598 O O . SER A 1 87 ? -9.816 4.619 8.075 1.00 97.25 87 SER A O 1
ATOM 600 N N . GLY A 1 88 ? -9.851 2.490 8.812 1.00 96.06 88 GLY A N 1
ATOM 601 C CA . GLY A 1 88 ? -11.278 2.243 8.643 1.00 96.06 88 GLY A CA 1
ATOM 602 C C . GLY A 1 88 ? -11.600 0.794 8.981 1.00 96.06 88 GLY A C 1
ATOM 603 O O . GLY A 1 88 ? -10.689 -0.017 9.078 1.00 96.06 88 GLY A O 1
ATOM 604 N N . ASP A 1 89 ? -12.875 0.495 9.185 1.00 95.25 89 ASP A N 1
ATOM 605 C CA . ASP A 1 89 ? -13.356 -0.878 9.360 1.00 95.25 89 ASP A CA 1
ATOM 606 C C . ASP A 1 89 ? -13.310 -1.584 7.997 1.00 95.25 89 ASP A C 1
ATOM 608 O O . ASP A 1 89 ? -14.083 -1.247 7.092 1.00 95.25 89 ASP A O 1
ATOM 612 N N . LEU A 1 90 ? -12.313 -2.450 7.801 1.00 96.62 90 LEU A N 1
ATOM 613 C CA . LEU A 1 90 ? -12.035 -3.079 6.509 1.00 96.62 90 LEU A CA 1
ATOM 614 C C . LEU A 1 90 ? -12.669 -4.460 6.383 1.00 96.62 90 LEU A C 1
ATOM 616 O O . LEU A 1 90 ? -12.921 -4.897 5.258 1.00 96.62 90 LEU A O 1
ATOM 620 N N . ASP A 1 91 ? -12.904 -5.147 7.498 1.00 93.75 91 ASP A N 1
ATOM 621 C CA . ASP A 1 91 ? -13.494 -6.486 7.522 1.00 93.75 91 ASP A CA 1
ATOM 622 C C . ASP A 1 91 ? -14.966 -6.515 7.973 1.00 93.75 91 ASP A C 1
ATOM 624 O O . ASP A 1 91 ? -15.631 -7.546 7.821 1.00 93.75 91 ASP A O 1
ATOM 628 N N . GLY A 1 92 ? -15.504 -5.373 8.410 1.00 92.44 92 GLY A N 1
ATOM 629 C CA . GLY A 1 92 ? -16.896 -5.188 8.804 1.00 92.44 92 GLY A CA 1
ATOM 630 C C . GLY A 1 92 ? -17.193 -5.623 10.237 1.00 92.44 92 GLY A C 1
ATOM 631 O O . GLY A 1 92 ? -18.364 -5.848 10.561 1.00 92.44 92 GLY A O 1
ATOM 632 N N . ASP A 1 93 ? -16.174 -5.799 11.084 1.00 88.94 93 ASP A N 1
ATOM 633 C CA . ASP A 1 93 ? -16.347 -6.236 12.470 1.00 88.94 93 ASP A CA 1
ATOM 634 C C . ASP A 1 93 ? -16.662 -5.091 13.450 1.00 88.94 93 ASP A C 1
ATOM 636 O O . ASP A 1 93 ? -16.974 -5.343 14.618 1.00 88.94 93 ASP A O 1
ATOM 640 N N . GLY A 1 94 ? -16.658 -3.841 12.981 1.00 89.19 94 GLY A N 1
ATOM 641 C CA . GLY A 1 94 ? -16.927 -2.644 13.775 1.00 89.19 94 GLY A CA 1
ATOM 642 C C . GLY A 1 94 ? -15.694 -2.039 14.451 1.00 89.19 94 GLY A C 1
ATOM 643 O O . GLY A 1 94 ? -15.807 -0.970 15.062 1.00 89.19 94 GLY A O 1
ATOM 644 N N . ASN A 1 95 ? -14.521 -2.668 14.350 1.00 89.75 95 ASN A N 1
ATOM 645 C CA . ASN A 1 95 ? -13.245 -2.090 14.750 1.00 89.75 95 ASN A CA 1
ATOM 646 C C . ASN A 1 95 ? -12.468 -1.626 13.513 1.00 89.75 95 ASN A C 1
ATOM 648 O O . ASN A 1 95 ? -12.477 -2.283 12.484 1.00 89.75 95 ASN A O 1
ATOM 652 N N . PRO A 1 96 ? -11.770 -0.485 13.591 1.00 93.88 96 PRO A N 1
ATOM 653 C CA . PRO A 1 96 ? -10.963 -0.029 12.473 1.00 93.88 96 PRO A CA 1
ATOM 654 C C . PRO A 1 96 ? -9.591 -0.712 12.418 1.00 93.88 96 PRO A C 1
ATOM 656 O O . PRO A 1 96 ? -8.851 -0.740 13.408 1.00 93.88 96 PRO A O 1
ATOM 659 N N . GLU A 1 97 ? -9.188 -1.103 11.214 1.00 96.06 97 GLU A N 1
ATOM 660 C CA . GLU A 1 97 ? -7.816 -1.436 10.842 1.00 96.06 97 GLU A CA 1
ATOM 661 C C . GLU A 1 97 ? -7.029 -0.172 10.476 1.00 96.06 97 GLU A C 1
ATOM 663 O O . GLU A 1 97 ? -7.586 0.887 10.170 1.00 96.06 97 GLU A O 1
ATOM 668 N N . THR A 1 98 ? -5.702 -0.297 10.437 1.00 97.94 98 THR A N 1
ATOM 669 C CA . THR A 1 98 ? -4.814 0.714 9.853 1.00 97.94 98 THR A CA 1
ATOM 670 C C . THR A 1 98 ? -4.050 0.137 8.676 1.00 97.94 98 THR A C 1
ATOM 672 O O . THR A 1 98 ? -3.369 -0.872 8.801 1.00 97.94 98 THR A O 1
ATOM 675 N N . VAL A 1 99 ? -4.081 0.826 7.542 1.00 98.44 99 VAL A N 1
ATOM 676 C CA . VAL A 1 99 ? -3.253 0.532 6.375 1.00 98.44 99 VAL A CA 1
ATOM 677 C C . VAL A 1 99 ? -2.055 1.473 6.376 1.00 98.44 99 VAL A C 1
ATOM 679 O O . VAL A 1 99 ? -2.221 2.696 6.359 1.00 98.44 99 VAL A O 1
ATOM 682 N N . ALA A 1 100 ? -0.848 0.916 6.396 1.00 98.31 100 ALA A N 1
ATOM 683 C CA . ALA A 1 100 ? 0.406 1.657 6.434 1.00 98.31 100 ALA A CA 1
ATOM 684 C C . ALA A 1 100 ? 1.193 1.466 5.133 1.00 98.31 100 ALA A C 1
ATOM 686 O O . ALA A 1 100 ? 1.438 0.338 4.707 1.00 98.31 100 ALA A O 1
ATOM 687 N N . VAL A 1 101 ? 1.626 2.576 4.530 1.00 97.62 101 VAL A N 1
ATOM 688 C CA . VAL A 1 101 ? 2.574 2.581 3.409 1.00 97.62 101 VAL A CA 1
ATOM 689 C C . VAL A 1 101 ? 3.966 2.821 3.965 1.00 97.62 101 VAL A C 1
ATOM 691 O O . VAL A 1 101 ? 4.254 3.891 4.514 1.00 97.62 101 VAL A O 1
ATOM 694 N N . VAL A 1 102 ? 4.836 1.836 3.809 1.00 95.69 102 VAL A N 1
ATOM 695 C CA . VAL A 1 102 ? 6.138 1.779 4.467 1.00 95.69 102 VAL A CA 1
ATOM 696 C C . VAL A 1 102 ? 7.237 1.646 3.431 1.00 95.69 102 VAL A C 1
ATOM 698 O O . VAL A 1 102 ? 7.068 1.011 2.397 1.00 95.69 102 VAL A O 1
ATOM 701 N N . ARG A 1 103 ? 8.384 2.253 3.709 1.00 92.81 103 ARG A N 1
ATOM 702 C CA . ARG A 1 103 ? 9.623 2.049 2.954 1.00 92.81 103 ARG A CA 1
ATOM 703 C C . ARG A 1 103 ? 10.806 2.060 3.910 1.00 92.81 103 ARG A C 1
ATOM 705 O O . ARG A 1 103 ? 10.667 2.482 5.059 1.00 92.81 103 ARG A O 1
ATOM 712 N N . CYS A 1 104 ? 11.980 1.669 3.435 1.00 91.44 104 CYS A N 1
ATOM 713 C CA . CYS A 1 104 ? 13.208 1.877 4.196 1.00 91.44 104 CYS A CA 1
ATOM 714 C C . CYS A 1 104 ? 13.445 3.368 4.461 1.00 91.44 104 CYS A C 1
ATOM 716 O O . CYS A 1 104 ? 13.140 4.206 3.619 1.00 91.44 104 CYS A O 1
ATOM 718 N N . ALA A 1 105 ? 14.007 3.735 5.609 1.00 89.00 105 ALA A N 1
ATOM 719 C CA . ALA A 1 105 ? 14.331 5.127 5.925 1.00 89.00 105 ALA A CA 1
ATOM 720 C C . ALA A 1 105 ? 15.655 5.577 5.266 1.00 89.00 105 ALA A C 1
ATOM 722 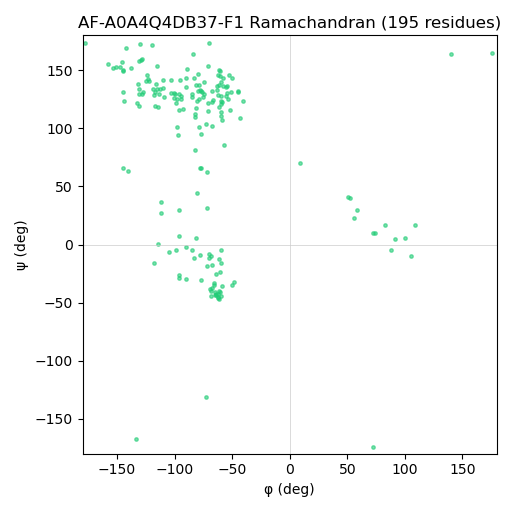O O . ALA A 1 105 ? 16.493 6.223 5.889 1.00 89.00 105 ALA A O 1
ATOM 723 N N . ALA A 1 106 ? 15.852 5.227 3.991 1.00 82.44 106 ALA A N 1
ATOM 724 C CA . ALA A 1 106 ? 16.977 5.707 3.193 1.00 82.44 106 ALA A CA 1
ATOM 725 C C . ALA A 1 106 ? 16.616 7.027 2.487 1.00 82.44 106 ALA A C 1
ATOM 727 O O . ALA A 1 106 ? 15.450 7.269 2.174 1.00 82.44 106 ALA A O 1
ATOM 728 N N . GLY A 1 107 ? 17.623 7.873 2.243 1.00 72.00 107 GLY A N 1
ATOM 729 C CA . GLY A 1 107 ? 17.490 9.172 1.572 1.00 72.00 107 GLY A CA 1
ATOM 730 C C . GLY A 1 107 ? 17.235 9.063 0.062 1.00 72.00 107 GLY A C 1
ATOM 731 O O . GLY A 1 107 ? 16.354 8.336 -0.380 1.00 72.00 107 GLY A O 1
ATOM 732 N N . SER A 1 108 ? 17.991 9.801 -0.755 1.00 55.88 108 SER A N 1
ATOM 733 C CA . SER A 1 108 ? 17.855 9.736 -2.219 1.00 55.88 108 SER A CA 1
ATOM 734 C C . SER A 1 108 ? 18.130 8.312 -2.722 1.00 55.88 108 SER A C 1
ATOM 736 O O . SER A 1 108 ? 19.212 7.781 -2.482 1.00 55.88 108 SER A O 1
ATOM 738 N N . GLY A 1 109 ? 17.152 7.692 -3.389 1.00 61.69 109 GLY A N 1
ATOM 739 C CA . GLY A 1 109 ? 17.251 6.315 -3.885 1.00 61.69 109 GLY A CA 1
ATOM 740 C C . GLY A 1 109 ? 16.395 5.280 -3.150 1.00 61.69 109 GLY A C 1
ATOM 741 O O . GLY A 1 109 ? 16.646 4.093 -3.315 1.00 61.69 109 GLY A O 1
ATOM 742 N N . THR A 1 110 ? 15.391 5.682 -2.363 1.00 58.97 110 THR A N 1
ATOM 743 C CA . THR A 1 110 ? 14.391 4.760 -1.796 1.00 58.97 110 THR A CA 1
ATOM 744 C C . THR A 1 110 ? 13.317 4.365 -2.827 1.00 58.97 110 THR A C 1
ATOM 746 O O . THR A 1 110 ? 12.364 5.117 -3.038 1.00 58.97 110 THR A O 1
ATOM 749 N N . PRO A 1 111 ? 13.394 3.175 -3.435 1.00 67.06 111 PRO A N 1
ATOM 750 C CA . PRO A 1 111 ? 12.185 2.396 -3.715 1.00 67.06 111 PRO A CA 1
ATOM 751 C C . PRO A 1 111 ? 12.417 0.955 -3.239 1.00 67.06 111 PRO A C 1
ATOM 753 O O . PRO A 1 111 ? 13.527 0.452 -3.413 1.00 67.06 111 PRO A O 1
ATOM 756 N N . PRO A 1 112 ? 11.449 0.277 -2.601 1.00 73.25 112 PRO A N 1
ATOM 757 C CA . PRO A 1 112 ? 10.022 0.224 -2.940 1.00 73.25 112 PRO A CA 1
ATOM 758 C C . PRO A 1 112 ? 9.097 0.507 -1.744 1.00 73.25 112 PRO A C 1
ATOM 760 O O . PRO A 1 112 ? 9.549 0.639 -0.605 1.00 73.25 112 PRO A O 1
ATOM 763 N N . ASN A 1 113 ? 7.792 0.635 -1.986 1.00 91.25 113 ASN A N 1
ATOM 764 C CA . ASN A 1 113 ? 6.811 0.666 -0.903 1.00 91.25 113 ASN A CA 1
ATOM 765 C C . ASN A 1 113 ? 6.322 -0.747 -0.594 1.00 91.25 113 ASN A C 1
ATOM 767 O O . ASN A 1 113 ? 5.969 -1.487 -1.501 1.00 91.25 113 ASN A O 1
ATOM 771 N N . GLY A 1 114 ? 6.233 -1.074 0.690 1.00 95.75 114 GLY A N 1
ATOM 772 C CA . GLY A 1 114 ? 5.337 -2.111 1.178 1.00 95.75 114 GLY A CA 1
ATOM 773 C C . GLY A 1 114 ? 4.036 -1.473 1.656 1.00 95.75 114 GLY A C 1
ATOM 774 O O . GLY A 1 114 ? 4.052 -0.386 2.244 1.00 95.75 114 GLY A O 1
ATOM 775 N N . VAL A 1 115 ? 2.907 -2.130 1.406 1.00 98.12 115 VAL A N 1
ATOM 776 C CA . VAL A 1 115 ? 1.606 -1.706 1.943 1.00 98.12 115 VAL A CA 1
ATOM 777 C C . VAL A 1 115 ? 1.080 -2.802 2.849 1.00 98.12 115 VAL A C 1
ATOM 779 O O . VAL A 1 115 ? 0.846 -3.916 2.390 1.00 98.12 115 VAL A O 1
ATOM 782 N N . TYR A 1 116 ? 0.873 -2.483 4.124 1.00 98.19 116 TYR A N 1
ATOM 783 C CA . TYR A 1 116 ? 0.511 -3.458 5.152 1.00 98.19 116 TYR A CA 1
ATOM 784 C C . TYR A 1 116 ? -0.799 -3.082 5.826 1.00 98.19 116 TYR A C 1
ATOM 786 O O . TYR A 1 116 ? -1.030 -1.908 6.114 1.00 98.19 116 TYR A O 1
ATOM 794 N N . VAL A 1 117 ? -1.628 -4.080 6.119 1.00 98.25 117 VAL A N 1
ATOM 795 C CA . VAL A 1 117 ? -2.839 -3.918 6.930 1.00 98.25 117 VAL A CA 1
ATOM 796 C C . VAL A 1 117 ? -2.546 -4.372 8.348 1.00 98.25 117 VAL A C 1
ATOM 798 O O . VAL A 1 117 ? -2.023 -5.467 8.568 1.00 98.25 117 VAL A O 1
ATOM 801 N N . LEU A 1 118 ? -2.890 -3.518 9.301 1.00 96.75 118 LEU A N 1
ATOM 802 C CA . LEU A 1 118 ? -2.706 -3.712 10.723 1.00 96.75 118 LEU A CA 1
ATOM 803 C C . LEU A 1 118 ? -4.057 -3.857 11.405 1.00 96.75 118 LEU A C 1
ATOM 805 O O . LEU A 1 118 ? -4.934 -3.014 11.227 1.00 96.75 118 LEU A O 1
ATOM 809 N N . THR A 1 119 ? -4.168 -4.858 12.268 1.00 93.12 119 THR A N 1
ATOM 810 C CA . THR A 1 119 ? -5.253 -4.949 13.249 1.00 93.12 119 THR A CA 1
ATOM 811 C C . THR A 1 119 ? -4.671 -4.956 14.662 1.00 93.12 119 THR A C 1
ATOM 813 O O . THR A 1 119 ? -3.455 -5.041 14.866 1.00 93.12 119 THR A O 1
ATOM 816 N N . ARG A 1 120 ? -5.536 -4.860 15.664 1.00 87.31 120 ARG A N 1
ATOM 817 C CA . ARG A 1 120 ? -5.162 -4.972 17.073 1.00 87.31 120 ARG A CA 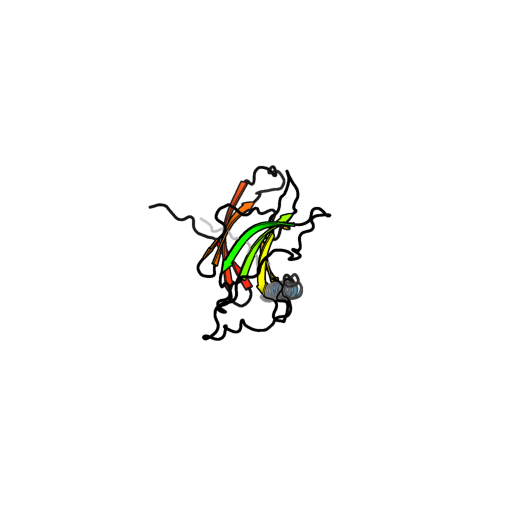1
ATOM 818 C C . ARG A 1 120 ? -4.921 -6.440 17.432 1.00 87.31 120 ARG A C 1
ATOM 820 O O . ARG A 1 120 ? -5.747 -7.303 17.142 1.00 87.31 120 ARG A O 1
ATOM 827 N N . ALA A 1 121 ? -3.801 -6.751 18.083 1.00 76.25 121 ALA A N 1
ATOM 828 C CA . ALA A 1 121 ? -3.632 -8.064 18.699 1.00 76.25 121 ALA A CA 1
ATOM 829 C C . ALA A 1 121 ? -4.603 -8.215 19.886 1.00 76.25 121 ALA A C 1
ATOM 831 O O . ALA A 1 121 ? -4.687 -7.325 20.729 1.00 76.25 121 ALA A O 1
ATOM 832 N N . GLY A 1 122 ? -5.335 -9.330 19.967 1.00 64.62 122 GLY A N 1
ATOM 833 C CA . GLY A 1 122 ? -6.198 -9.613 21.118 1.00 64.62 122 GLY A CA 1
ATOM 834 C C . GLY A 1 122 ? -5.373 -9.956 22.364 1.00 64.62 122 GLY A C 1
ATOM 835 O O . GLY A 1 122 ? -4.597 -10.909 22.328 1.00 64.62 122 GLY A O 1
ATOM 836 N N . GLY A 1 123 ? -5.538 -9.194 23.451 1.00 55.38 123 GLY A N 1
ATOM 837 C CA . GLY A 1 123 ? -4.862 -9.400 24.743 1.00 55.38 123 GLY A CA 1
ATOM 838 C C . GLY A 1 123 ? -4.425 -8.089 25.416 1.00 55.38 123 GLY A C 1
ATOM 839 O O . GLY A 1 123 ? -4.369 -7.044 24.771 1.00 55.38 123 GLY A O 1
ATOM 840 N N . GLU A 1 124 ? -4.113 -8.124 26.718 1.00 40.31 124 GLU A N 1
ATOM 841 C CA . GLU A 1 124 ? -3.597 -6.949 27.443 1.00 40.31 124 GLU A CA 1
ATOM 842 C C . GLU A 1 124 ? -2.243 -6.490 26.867 1.00 40.31 124 GLU A C 1
ATOM 844 O O . GLU A 1 124 ? -1.315 -7.286 26.718 1.00 40.31 124 GLU A O 1
ATOM 849 N N . GLY A 1 125 ? -2.127 -5.197 26.537 1.00 57.47 125 GLY A N 1
ATOM 850 C CA . GLY A 1 125 ? -0.925 -4.596 25.933 1.00 57.47 125 GLY A CA 1
ATOM 851 C C . GLY A 1 125 ? -0.980 -4.380 24.412 1.00 57.47 125 GLY A C 1
ATOM 852 O O . GLY A 1 125 ? 0.036 -3.997 23.838 1.00 57.47 125 GLY A O 1
ATOM 853 N N . GLU A 1 126 ? -2.139 -4.636 23.790 1.00 66.88 126 GLU A N 1
ATOM 854 C CA . GLU A 1 126 ? -2.625 -4.260 22.443 1.00 66.88 126 GLU A CA 1
ATOM 855 C C . GLU A 1 126 ? -1.612 -3.609 21.478 1.00 66.88 126 GLU A C 1
ATOM 857 O O . GLU A 1 126 ? -1.723 -2.437 21.111 1.00 66.88 126 GLU A O 1
ATOM 862 N N . ARG A 1 127 ? -0.638 -4.391 21.001 1.00 78.19 127 ARG A N 1
ATOM 863 C CA . ARG A 1 127 ? 0.226 -3.967 19.892 1.00 78.19 127 ARG A CA 1
ATOM 864 C C . ARG A 1 127 ? -0.491 -4.165 18.560 1.00 78.19 127 ARG A C 1
ATOM 866 O O . ARG A 1 127 ? -1.264 -5.113 18.389 1.00 78.19 127 ARG A O 1
ATOM 873 N N . ALA A 1 128 ? -0.212 -3.282 17.608 1.00 90.81 128 ALA A N 1
ATOM 874 C CA . ALA A 1 128 ? -0.608 -3.482 16.224 1.00 90.81 128 ALA A CA 1
ATOM 875 C C . ALA A 1 128 ? 0.100 -4.726 15.659 1.00 90.81 128 ALA A C 1
ATOM 877 O O . ALA A 1 128 ? 1.291 -4.930 15.897 1.00 90.81 128 ALA A O 1
ATOM 878 N N . ARG A 1 129 ? -0.632 -5.561 14.918 1.00 92.12 129 ARG A N 1
ATOM 879 C CA . ARG A 1 129 ? -0.090 -6.729 14.211 1.00 92.12 129 ARG A CA 1
ATOM 880 C C . ARG A 1 129 ? -0.406 -6.633 12.726 1.00 92.12 129 ARG A C 1
ATOM 882 O O . ARG A 1 129 ? -1.511 -6.229 12.367 1.00 92.12 129 ARG A O 1
ATOM 889 N N . ILE A 1 130 ? 0.529 -7.053 11.882 1.00 95.31 130 ILE A N 1
ATOM 890 C CA . ILE A 1 130 ? 0.308 -7.156 10.438 1.00 95.31 130 ILE A CA 1
ATOM 891 C C . ILE A 1 130 ? -0.573 -8.375 10.155 1.00 95.31 130 ILE A C 1
ATOM 893 O O . ILE A 1 130 ? -0.285 -9.472 10.628 1.00 95.31 130 ILE A O 1
ATOM 897 N N . VAL A 1 131 ? -1.641 -8.174 9.385 1.00 95.25 131 VAL A N 1
ATOM 898 C CA . VAL A 1 131 ? -2.561 -9.236 8.939 1.00 95.25 131 VAL A CA 1
ATOM 899 C C . VAL A 1 131 ? -2.605 -9.408 7.428 1.00 95.25 131 VAL A C 1
ATOM 901 O O . VAL A 1 131 ? -3.069 -10.440 6.958 1.00 95.25 131 VAL A O 1
ATOM 904 N N . ALA A 1 132 ? -2.110 -8.434 6.663 1.00 96.62 132 ALA A N 1
ATOM 905 C CA . ALA A 1 132 ? -1.974 -8.564 5.219 1.00 96.62 132 ALA A CA 1
ATOM 906 C C . ALA A 1 132 ? -0.851 -7.680 4.671 1.00 96.62 132 ALA A C 1
ATOM 908 O O . ALA A 1 132 ? -0.580 -6.602 5.204 1.00 96.62 132 ALA A O 1
ATOM 909 N N . THR A 1 133 ? -0.278 -8.123 3.554 1.00 97.62 133 THR A N 1
ATOM 910 C CA . THR A 1 133 ? 0.601 -7.342 2.679 1.00 97.62 133 THR A CA 1
ATOM 911 C C . THR A 1 133 ? -0.123 -7.169 1.346 1.00 97.62 133 THR A C 1
ATOM 913 O O . THR A 1 133 ? -0.470 -8.155 0.702 1.00 97.62 133 THR A O 1
ATOM 916 N N . LEU A 1 134 ? -0.414 -5.928 0.958 1.00 97.81 134 LEU A N 1
ATOM 917 C CA . LEU A 1 134 ? -1.180 -5.591 -0.251 1.00 97.81 134 LEU A CA 1
ATOM 918 C C . LEU A 1 134 ? -0.293 -5.268 -1.451 1.00 97.81 134 LEU A C 1
ATOM 920 O O . LEU A 1 134 ? -0.714 -5.437 -2.595 1.00 97.81 134 LEU A O 1
ATOM 924 N N . VAL A 1 135 ? 0.903 -4.758 -1.165 1.00 97.00 135 VAL A N 1
ATOM 925 C CA . VAL A 1 135 ? 1.974 -4.497 -2.124 1.00 97.00 135 VAL A CA 1
ATOM 926 C C . VAL A 1 135 ? 3.236 -5.060 -1.506 1.00 97.00 135 VAL A C 1
ATOM 928 O O . VAL A 1 135 ? 3.595 -4.657 -0.392 1.00 97.00 135 VAL A O 1
ATOM 931 N N . ASP A 1 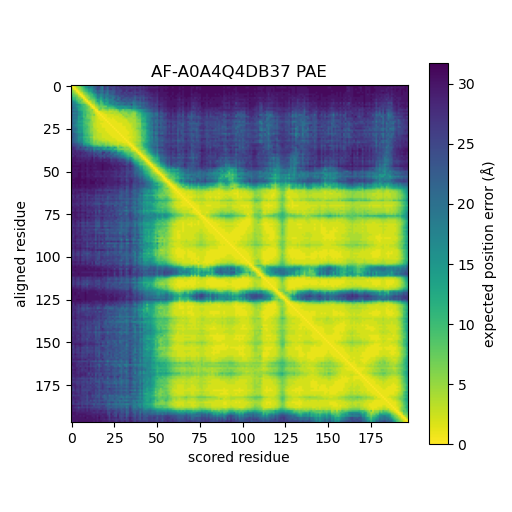136 ? 3.869 -5.989 -2.214 1.00 93.31 136 ASP A N 1
ATOM 932 C CA . ASP A 1 136 ? 5.176 -6.494 -1.836 1.00 93.31 136 ASP A CA 1
ATOM 933 C C . ASP A 1 136 ? 6.234 -5.477 -2.284 1.00 93.31 136 ASP A C 1
ATOM 935 O O . ASP A 1 136 ? 6.184 -5.008 -3.428 1.00 93.31 136 ASP A O 1
ATOM 939 N N . PRO A 1 137 ? 7.194 -5.090 -1.426 1.00 89.75 137 PRO A N 1
ATOM 940 C CA . PRO A 1 137 ? 8.307 -4.267 -1.869 1.00 89.75 137 PRO A CA 1
ATOM 941 C C . PRO A 1 137 ? 9.001 -4.814 -3.135 1.00 89.75 137 PRO A C 1
ATOM 943 O O . PRO A 1 137 ? 9.409 -4.038 -4.001 1.00 89.75 137 PRO A O 1
ATOM 946 N N . GLU A 1 138 ? 9.097 -6.131 -3.309 1.00 88.31 138 GLU A N 1
ATOM 947 C CA . GLU A 1 138 ? 9.723 -6.740 -4.490 1.00 88.31 138 GLU A CA 1
ATOM 948 C C . GLU A 1 138 ? 9.041 -6.369 -5.817 1.00 88.31 138 GLU A C 1
ATOM 950 O O . GLU A 1 138 ? 9.713 -6.325 -6.851 1.00 88.31 138 GLU A O 1
ATOM 955 N N . ASP A 1 139 ? 7.759 -5.984 -5.786 1.00 90.75 139 ASP A N 1
ATOM 956 C CA . ASP A 1 139 ? 6.999 -5.537 -6.960 1.00 90.75 139 ASP A CA 1
ATOM 957 C C . ASP A 1 139 ? 7.490 -4.187 -7.514 1.00 90.75 139 ASP A C 1
ATOM 959 O O . ASP A 1 139 ? 7.072 -3.752 -8.587 1.00 90.75 139 ASP A O 1
ATOM 963 N N . LYS A 1 140 ? 8.377 -3.487 -6.791 1.00 90.44 140 LYS A N 1
ATOM 964 C CA . LYS A 1 140 ? 8.938 -2.181 -7.185 1.00 90.44 140 LYS A CA 1
ATOM 965 C C . LYS A 1 140 ? 7.882 -1.097 -7.412 1.00 90.44 140 LYS A C 1
ATOM 967 O O . LYS A 1 140 ? 8.108 -0.151 -8.167 1.00 90.44 140 LYS A O 1
ATOM 972 N N . LEU A 1 141 ? 6.759 -1.198 -6.705 1.00 93.44 141 LEU A N 1
ATOM 973 C CA . LEU A 1 141 ? 5.660 -0.245 -6.792 1.00 93.44 141 LEU A CA 1
ATOM 974 C C . LEU A 1 141 ? 5.818 0.899 -5.782 1.00 93.44 141 LEU A C 1
ATOM 976 O O . LEU A 1 141 ? 6.268 0.723 -4.646 1.00 93.44 141 LEU A O 1
ATOM 980 N N . THR A 1 142 ? 5.423 2.097 -6.208 1.00 93.19 142 THR A N 1
ATOM 981 C CA . THR A 1 142 ? 5.341 3.297 -5.365 1.00 93.19 142 THR A CA 1
ATOM 982 C C . THR A 1 142 ? 3.896 3.752 -5.246 1.00 93.19 142 THR A C 1
ATOM 984 O O . THR A 1 142 ? 3.189 3.854 -6.245 1.00 93.19 142 THR A O 1
ATOM 987 N N . VAL A 1 143 ? 3.453 4.061 -4.030 1.00 95.62 143 VAL A N 1
ATOM 988 C CA . VAL A 1 143 ? 2.086 4.509 -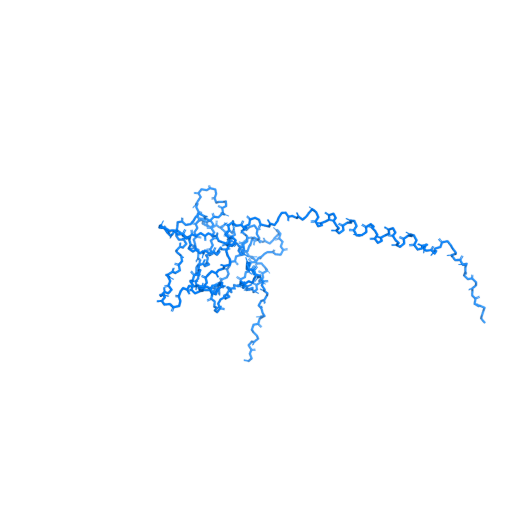3.765 1.00 95.62 143 VAL A CA 1
ATOM 989 C C . VAL A 1 143 ? 1.954 6.014 -3.990 1.00 95.62 143 VAL A C 1
ATOM 991 O O . VAL A 1 143 ? 2.666 6.829 -3.397 1.00 95.62 143 VAL A O 1
ATOM 994 N N . GLY A 1 144 ? 0.983 6.385 -4.816 1.00 94.75 144 GLY A N 1
ATOM 995 C CA . GLY A 1 144 ? 0.652 7.752 -5.174 1.00 94.75 144 GLY A CA 1
ATOM 996 C C . GLY A 1 144 ? 0.028 8.595 -4.054 1.00 94.75 144 GLY A C 1
ATOM 997 O O . GLY A 1 144 ? -0.253 8.126 -2.943 1.00 94.75 144 GLY A O 1
ATOM 998 N N . PRO A 1 145 ? -0.172 9.899 -4.310 1.00 95.06 145 PRO A N 1
ATOM 999 C CA . PRO A 1 145 ? -0.742 10.846 -3.351 1.00 95.06 145 PRO A CA 1
ATOM 1000 C C . PRO A 1 145 ? -2.195 10.546 -2.956 1.00 95.06 145 PRO A C 1
ATOM 1002 O O . PRO A 1 145 ? -2.584 10.905 -1.852 1.00 95.06 145 PRO A O 1
ATOM 1005 N N . ASP A 1 146 ? -2.962 9.866 -3.807 1.00 94.88 146 ASP A N 1
ATOM 1006 C CA . ASP A 1 146 ? -4.404 9.618 -3.669 1.00 94.88 146 ASP A CA 1
ATOM 1007 C C . ASP A 1 146 ? -4.780 8.455 -2.732 1.00 94.88 146 ASP A C 1
ATOM 1009 O O . ASP A 1 146 ? -5.958 8.113 -2.627 1.00 94.88 146 ASP A O 1
ATOM 1013 N N . PHE A 1 147 ? -3.797 7.855 -2.057 1.00 97.88 147 PHE A N 1
ATOM 1014 C CA . PHE A 1 147 ? -4.001 6.755 -1.116 1.00 97.88 147 PHE A CA 1
ATOM 1015 C C . PHE A 1 147 ? -5.033 7.087 -0.028 1.00 97.88 147 PHE A C 1
ATOM 1017 O O . PHE A 1 147 ? -4.878 8.071 0.702 1.00 97.88 147 PHE A O 1
ATOM 1024 N N . ALA A 1 148 ? -6.056 6.243 0.113 1.00 97.81 148 ALA A N 1
ATOM 1025 C CA . ALA A 1 148 ? -7.123 6.428 1.092 1.00 97.81 148 ALA A CA 1
ATOM 1026 C C . ALA A 1 148 ? -7.846 5.116 1.425 1.00 97.81 148 ALA A C 1
ATOM 1028 O O . ALA A 1 148 ? -7.927 4.222 0.590 1.00 97.81 148 ALA A O 1
ATOM 1029 N N . VAL A 1 149 ? -8.446 5.048 2.613 1.00 98.12 149 VAL A N 1
ATOM 1030 C CA . VAL A 1 149 ? -9.509 4.092 2.950 1.00 98.12 149 VAL A CA 1
ATOM 1031 C C . VAL A 1 149 ? -10.857 4.805 2.856 1.00 98.12 149 VAL A C 1
ATOM 1033 O O . VAL A 1 149 ? -11.010 5.907 3.389 1.00 98.12 149 VAL A O 1
ATOM 1036 N N . ARG A 1 150 ? -11.824 4.207 2.153 1.00 95.81 150 ARG A N 1
ATOM 1037 C CA . ARG A 1 150 ? -13.205 4.699 2.026 1.00 95.81 150 ARG A CA 1
ATOM 1038 C C . ARG A 1 150 ? -14.163 3.519 1.976 1.00 95.81 150 ARG A C 1
ATOM 1040 O O . ARG A 1 150 ? -13.929 2.600 1.205 1.00 95.81 150 ARG A O 1
ATOM 1047 N N . ASP A 1 151 ? -15.222 3.555 2.780 1.00 93.50 151 ASP A N 1
ATOM 1048 C CA . ASP A 1 151 ? -16.314 2.570 2.740 1.00 93.50 151 ASP A CA 1
ATOM 1049 C C . ASP A 1 151 ? -15.841 1.095 2.789 1.00 93.50 151 ASP A C 1
ATOM 1051 O O . ASP A 1 151 ? -16.337 0.242 2.055 1.00 93.50 151 ASP A O 1
ATOM 1055 N N . GLY A 1 152 ? -14.839 0.798 3.629 1.00 95.19 152 GLY A N 1
ATOM 1056 C CA . GLY A 1 152 ? -14.248 -0.545 3.765 1.00 95.19 152 GLY A CA 1
ATOM 1057 C C . GLY A 1 152 ? -13.343 -0.972 2.599 1.00 95.19 152 GLY A C 1
ATOM 1058 O O . GLY A 1 152 ? -12.946 -2.132 2.499 1.00 95.19 152 GLY A O 1
ATOM 1059 N N . GLU A 1 153 ? -13.010 -0.049 1.696 1.00 97.38 153 GLU A N 1
ATOM 1060 C CA . GLU A 1 153 ? -12.139 -0.274 0.548 1.00 97.38 153 GLU A CA 1
ATOM 1061 C C . GLU A 1 153 ? -10.868 0.575 0.643 1.00 97.38 153 GLU A C 1
ATOM 1063 O O . GLU A 1 153 ? -10.886 1.755 1.002 1.00 97.38 153 GLU A O 1
ATOM 1068 N N . ILE A 1 154 ? -9.742 -0.035 0.291 1.00 98.50 154 ILE A N 1
ATOM 1069 C CA . ILE A 1 154 ? -8.440 0.625 0.214 1.00 98.50 154 ILE A CA 1
ATOM 1070 C C . ILE A 1 154 ? -8.237 1.060 -1.229 1.00 98.50 154 ILE A C 1
ATOM 1072 O O . ILE A 1 154 ? -8.345 0.240 -2.132 1.00 98.50 154 ILE A O 1
ATOM 1076 N N . LEU A 1 155 ? -7.920 2.328 -1.456 1.00 98.12 155 LEU A N 1
ATOM 1077 C CA . LEU A 1 155 ? -7.766 2.932 -2.775 1.00 98.12 155 LEU A CA 1
ATOM 1078 C C . LEU A 1 155 ? -6.338 3.449 -2.940 1.00 98.12 155 LEU A C 1
ATOM 1080 O O . LEU A 1 155 ? -5.829 4.139 -2.056 1.00 98.12 155 LEU A O 1
ATOM 1084 N N . ALA A 1 156 ? -5.707 3.164 -4.080 1.00 97.44 156 ALA A N 1
ATOM 1085 C CA . ALA A 1 156 ? -4.398 3.719 -4.413 1.00 97.44 156 ALA A CA 1
ATOM 1086 C C . ALA A 1 156 ? -4.191 3.861 -5.924 1.00 97.44 156 ALA A C 1
ATOM 1088 O O . ALA A 1 156 ? -4.715 3.076 -6.717 1.00 97.44 156 ALA A O 1
ATOM 1089 N N . THR A 1 157 ? -3.351 4.817 -6.307 1.00 97.38 157 THR A N 1
ATOM 1090 C CA . THR A 1 157 ? -2.602 4.771 -7.563 1.00 97.38 157 THR A CA 1
ATOM 1091 C C . THR A 1 157 ? -1.210 4.208 -7.280 1.00 97.38 157 THR A C 1
ATOM 1093 O O . THR A 1 157 ? -0.540 4.658 -6.351 1.00 97.38 157 THR A O 1
ATOM 1096 N N . LEU A 1 158 ? -0.783 3.207 -8.045 1.00 96.31 158 LEU A N 1
ATOM 1097 C CA . LEU A 1 158 ? 0.537 2.587 -7.959 1.00 96.31 158 LEU A CA 1
ATOM 1098 C C . LEU A 1 158 ? 1.354 2.948 -9.196 1.00 96.31 158 LEU A C 1
ATOM 1100 O O . LEU A 1 158 ? 0.852 2.849 -10.314 1.00 96.31 158 LEU A O 1
ATOM 1104 N N . PHE A 1 159 ? 2.607 3.333 -8.982 1.00 95.25 159 PHE A N 1
ATOM 1105 C CA . PHE A 1 159 ? 3.569 3.636 -10.035 1.00 95.25 159 PHE A CA 1
ATOM 1106 C C . PHE A 1 159 ? 4.632 2.543 -10.098 1.00 95.25 159 PHE A C 1
ATOM 1108 O O . PHE A 1 159 ? 5.231 2.222 -9.068 1.00 95.25 159 PHE A O 1
ATOM 1115 N N . GLY A 1 160 ? 4.841 1.981 -11.286 1.00 94.06 160 GLY A N 1
ATOM 1116 C CA . GLY A 1 160 ? 5.736 0.852 -11.539 1.00 94.06 160 GLY A CA 1
ATOM 1117 C C . GLY A 1 160 ? 6.630 1.068 -12.756 1.00 94.06 160 GLY A C 1
ATOM 1118 O O . GLY A 1 160 ? 6.735 2.179 -13.273 1.00 94.06 160 GLY A O 1
ATOM 1119 N N . TYR A 1 161 ? 7.283 -0.003 -13.198 1.00 93.75 161 TYR A N 1
ATOM 1120 C CA . TYR A 1 161 ? 8.264 0.039 -14.279 1.00 93.75 161 TYR A CA 1
ATOM 1121 C C . TYR A 1 161 ? 7.967 -1.055 -15.298 1.00 93.75 161 TYR A C 1
ATOM 1123 O O . TYR A 1 161 ? 7.897 -2.226 -14.930 1.00 93.75 161 TYR A O 1
ATOM 1131 N N . SER A 1 162 ? 7.900 -0.692 -16.576 1.00 94.12 162 SER A N 1
ATOM 1132 C CA . SER A 1 162 ? 7.665 -1.631 -17.680 1.00 94.12 162 SER A CA 1
ATOM 1133 C C . SER A 1 162 ? 8.831 -2.601 -17.908 1.00 94.12 162 SER A C 1
ATOM 1135 O O . SER A 1 162 ? 8.682 -3.645 -18.546 1.00 94.12 162 SER A O 1
ATOM 1137 N N . GLY A 1 163 ? 10.016 -2.278 -17.378 1.00 93.12 163 GLY A N 1
ATOM 1138 C CA . GLY A 1 163 ? 11.183 -3.143 -17.454 1.00 93.12 163 GLY A CA 1
ATOM 1139 C C . GLY A 1 163 ? 12.418 -2.602 -16.729 1.00 93.12 163 GLY A C 1
ATOM 1140 O O . GLY A 1 163 ? 12.452 -1.457 -16.279 1.00 93.12 163 GLY A O 1
ATOM 1141 N N . PRO A 1 164 ? 13.488 -3.411 -16.641 1.00 90.44 164 PRO A N 1
ATOM 1142 C CA . PRO A 1 164 ? 14.702 -3.070 -15.896 1.00 90.44 164 PRO A CA 1
ATOM 1143 C C . PRO A 1 164 ? 15.536 -1.952 -16.539 1.00 90.44 164 PRO A C 1
ATOM 1145 O O . PRO A 1 164 ? 16.467 -1.448 -15.919 1.00 90.44 164 PRO A O 1
ATOM 1148 N N . THR A 1 165 ? 15.238 -1.580 -17.786 1.00 92.31 165 THR A N 1
ATOM 1149 C CA . THR A 1 165 ? 15.904 -0.485 -18.504 1.00 92.31 165 THR A CA 1
ATOM 1150 C C . THR A 1 165 ? 15.319 0.887 -18.176 1.00 92.31 165 THR A C 1
ATOM 1152 O O . THR A 1 165 ? 15.906 1.897 -18.562 1.00 92.31 165 THR A O 1
ATOM 1155 N N . VAL A 1 166 ? 14.169 0.941 -17.497 1.00 93.12 166 VAL A N 1
ATOM 1156 C CA . VAL A 1 166 ? 13.531 2.197 -17.098 1.00 93.12 166 VAL A CA 1
ATOM 1157 C C . VAL A 1 166 ? 14.300 2.793 -15.909 1.00 93.12 166 VAL A C 1
ATOM 1159 O O . VAL A 1 166 ? 14.520 2.095 -14.916 1.00 93.12 166 VAL A O 1
ATOM 1162 N N . PRO A 1 167 ? 14.740 4.064 -15.970 1.00 89.44 167 PRO A N 1
ATOM 1163 C CA . PRO A 1 167 ? 15.458 4.686 -14.863 1.00 89.44 167 PRO A CA 1
ATOM 1164 C C . PRO A 1 167 ? 14.613 4.763 -13.585 1.00 89.44 167 PRO A C 1
ATOM 1166 O O . PRO A 1 167 ? 13.468 5.206 -13.619 1.00 89.44 167 PRO A O 1
ATOM 1169 N N . SER A 1 168 ? 15.209 4.466 -12.426 1.00 84.69 168 SER A N 1
ATOM 1170 C CA . SER A 1 168 ? 14.512 4.471 -11.125 1.00 84.69 168 SER A CA 1
ATOM 1171 C C . SER A 1 168 ? 13.926 5.826 -10.697 1.00 84.69 168 SER A C 1
ATOM 1173 O O . SER A 1 168 ? 13.173 5.891 -9.734 1.00 84.69 168 SER A O 1
ATOM 1175 N N . CYS A 1 169 ? 14.287 6.930 -11.360 1.00 86.88 169 CYS A N 1
ATOM 1176 C CA . CYS A 1 169 ? 13.663 8.236 -11.118 1.00 86.88 169 CYS A CA 1
ATOM 1177 C C . CYS A 1 169 ? 12.230 8.325 -11.645 1.00 86.88 169 CYS A C 1
ATOM 1179 O O . CYS A 1 169 ? 11.514 9.270 -11.318 1.00 86.88 169 CYS A O 1
ATOM 1181 N N . CYS A 1 170 ? 11.880 7.419 -12.553 1.00 89.12 170 CYS A N 1
ATOM 1182 C CA . CYS A 1 170 ? 10.941 7.709 -13.613 1.00 89.12 170 CYS A CA 1
ATOM 1183 C C . CYS A 1 170 ? 10.097 6.461 -13.920 1.00 89.12 170 CYS A C 1
ATOM 11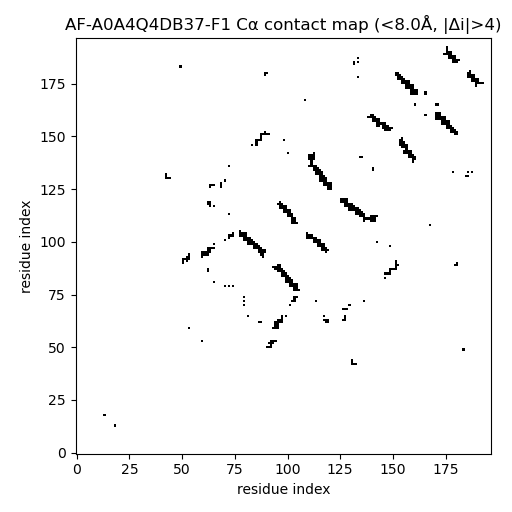85 O O . CYS A 1 170 ? 10.246 5.896 -15.002 1.00 89.12 170 CYS A O 1
ATOM 1187 N N . PRO A 1 171 ? 9.253 6.005 -12.971 1.00 92.19 171 PRO A N 1
ATOM 1188 C CA . PRO A 1 171 ? 8.289 4.942 -13.237 1.00 92.19 171 PRO A CA 1
ATOM 1189 C C . PRO A 1 171 ? 7.403 5.318 -14.430 1.00 92.19 171 PRO A C 1
ATOM 1191 O O . PRO A 1 171 ? 6.944 6.458 -14.532 1.00 92.19 171 PRO A O 1
ATOM 1194 N N . ASP A 1 172 ? 7.190 4.370 -15.336 1.00 95.06 172 ASP A N 1
ATOM 1195 C CA . ASP A 1 172 ? 6.479 4.550 -16.605 1.00 95.06 172 ASP A CA 1
ATOM 1196 C C . ASP A 1 172 ? 5.168 3.753 -16.684 1.00 95.06 172 ASP A C 1
ATOM 1198 O O . ASP A 1 172 ? 4.440 3.856 -17.671 1.00 95.06 172 ASP A O 1
ATOM 1202 N N . GLU A 1 173 ? 4.827 3.018 -15.626 1.00 95.75 173 GLU A N 1
ATOM 1203 C CA . GLU A 1 173 ? 3.527 2.373 -15.469 1.00 95.75 173 GLU A CA 1
ATOM 1204 C C . GLU A 1 173 ? 2.703 3.034 -14.366 1.00 95.75 173 GLU A C 1
ATOM 1206 O O . GLU A 1 173 ? 3.214 3.370 -13.296 1.00 95.75 173 GLU A O 1
ATOM 1211 N N . GLU A 1 174 ? 1.397 3.157 -14.602 1.00 96.12 174 GLU A N 1
ATOM 1212 C CA . GLU A 1 174 ? 0.419 3.635 -13.627 1.00 96.12 174 GLU A CA 1
ATOM 1213 C C . GLU A 1 174 ? -0.737 2.636 -13.527 1.00 96.12 174 GLU A C 1
ATOM 1215 O O . GLU A 1 174 ? -1.334 2.251 -14.533 1.00 96.12 174 GLU A O 1
ATOM 1220 N N . GLN A 1 175 ? -1.086 2.240 -12.304 1.00 95.62 175 GLN A N 1
ATOM 1221 C CA . GLN A 1 175 ? -2.178 1.312 -12.025 1.00 95.62 175 GLN A CA 1
ATOM 1222 C C . GLN A 1 175 ? -3.078 1.897 -10.937 1.00 95.62 175 GLN A C 1
ATOM 1224 O O . GLN A 1 175 ? -2.643 2.114 -9.807 1.00 95.62 175 GLN A O 1
ATOM 1229 N N . ARG A 1 176 ? -4.356 2.129 -11.245 1.00 96.69 176 ARG A N 1
ATOM 1230 C CA . ARG A 1 176 ? -5.347 2.534 -10.237 1.00 96.69 176 ARG A CA 1
ATOM 1231 C C . ARG A 1 176 ? -6.035 1.302 -9.705 1.00 96.69 176 ARG A C 1
ATOM 1233 O O . ARG A 1 176 ? -6.723 0.609 -10.450 1.00 96.69 176 ARG A O 1
ATOM 1240 N N . VAL A 1 177 ? -5.854 1.038 -8.422 1.00 97.62 177 VAL A N 1
ATOM 1241 C CA . VAL A 1 177 ? -6.297 -0.210 -7.813 1.00 97.62 177 VAL A CA 1
ATOM 1242 C C . VAL A 1 177 ? -7.083 0.034 -6.547 1.00 97.62 177 VAL A C 1
ATOM 1244 O O . VAL A 1 177 ? -6.985 1.090 -5.909 1.00 97.62 177 VAL A O 1
ATOM 1247 N N . SER A 1 178 ? -7.876 -0.966 -6.205 1.00 97.75 178 SER A N 1
ATOM 1248 C CA . SER A 1 178 ? -8.493 -1.065 -4.904 1.00 97.75 178 SER A CA 1
ATOM 1249 C C . SER A 1 178 ? -8.257 -2.426 -4.274 1.00 97.75 178 SER A C 1
ATOM 1251 O O . SER A 1 178 ? -7.960 -3.398 -4.968 1.00 97.75 178 SER A O 1
ATOM 1253 N N . TRP A 1 179 ? -8.384 -2.493 -2.954 1.00 98.50 179 TRP A N 1
ATOM 1254 C CA . TRP A 1 179 ? -8.435 -3.750 -2.222 1.00 98.50 179 TRP A CA 1
ATOM 1255 C C . TRP A 1 179 ? -9.665 -3.773 -1.334 1.00 98.50 179 TRP A C 1
ATOM 1257 O O . TRP A 1 179 ? -9.909 -2.833 -0.575 1.00 98.50 179 TRP A O 1
ATOM 1267 N N . ARG A 1 180 ? -10.412 -4.874 -1.405 1.00 97.38 180 ARG A N 1
ATOM 1268 C CA . ARG A 1 180 ? -11.566 -5.134 -0.540 1.00 97.38 180 ARG A CA 1
ATOM 1269 C C . ARG A 1 180 ? -11.400 -6.456 0.173 1.00 97.38 180 ARG A C 1
ATOM 1271 O O . ARG A 1 180 ? -10.958 -7.430 -0.437 1.00 97.38 180 ARG A O 1
ATOM 1278 N N . TRP A 1 181 ? -11.800 -6.493 1.435 1.00 96.62 181 TRP A N 1
ATOM 1279 C CA . TRP A 1 181 ? -11.891 -7.739 2.174 1.00 96.62 181 TRP A CA 1
ATOM 1280 C C . TRP A 1 181 ? -12.993 -8.624 1.592 1.00 96.62 181 TRP A C 1
ATOM 1282 O O . TRP A 1 181 ? -14.145 -8.208 1.453 1.00 96.62 181 TRP A O 1
ATOM 1292 N N . GLN A 1 182 ? -12.633 -9.846 1.214 1.00 94.94 182 GLN A N 1
ATOM 1293 C CA . GLN A 1 182 ? -13.546 -10.856 0.702 1.00 94.94 182 GLN A CA 1
ATOM 1294 C C . GLN A 1 182 ? -13.086 -12.223 1.199 1.00 94.94 182 GLN A C 1
ATOM 1296 O O . GLN A 1 182 ? -11.958 -12.639 0.947 1.00 94.94 182 GLN A O 1
ATOM 1301 N N . ASN A 1 183 ? -13.976 -12.943 1.883 1.00 90.31 183 ASN A N 1
ATOM 1302 C CA . ASN A 1 183 ? -13.762 -14.340 2.273 1.00 90.31 183 ASN A CA 1
ATOM 1303 C C . ASN A 1 183 ? -12.433 -14.603 3.011 1.00 90.31 183 ASN A C 1
ATOM 1305 O O . ASN A 1 183 ? -11.788 -15.621 2.772 1.00 90.31 183 ASN A O 1
ATOM 1309 N N . GLY A 1 184 ? -12.017 -13.702 3.907 1.00 90.12 184 GLY A N 1
ATOM 1310 C CA . GLY A 1 184 ? -10.801 -13.901 4.701 1.00 90.12 184 GLY A CA 1
ATOM 1311 C C . GLY A 1 184 ? -9.517 -13.329 4.093 1.00 90.12 184 GLY A C 1
ATOM 1312 O O . GLY A 1 184 ? -8.447 -13.556 4.651 1.00 90.12 184 GLY A O 1
ATOM 1313 N N . ALA A 1 185 ? -9.592 -12.618 2.963 1.00 94.88 185 ALA A N 1
ATOM 1314 C CA . ALA A 1 185 ? -8.428 -12.008 2.327 1.00 94.88 185 ALA A CA 1
ATOM 1315 C C . ALA A 1 185 ? -8.760 -10.671 1.653 1.00 94.88 185 ALA A C 1
ATOM 1317 O O . ALA A 1 185 ? -9.894 -10.417 1.250 1.00 94.88 185 ALA A O 1
ATOM 1318 N N . PHE A 1 186 ? -7.747 -9.823 1.471 1.00 97.19 186 PHE A N 1
ATOM 1319 C CA . PHE A 1 186 ? -7.864 -8.627 0.640 1.00 97.19 186 PHE A CA 1
ATOM 1320 C C . PHE A 1 186 ? -7.693 -8.986 -0.836 1.00 97.19 186 PHE A C 1
ATOM 1322 O O . PHE A 1 186 ? -6.630 -9.434 -1.261 1.00 97.19 186 PHE A O 1
ATOM 1329 N N . VAL A 1 187 ? -8.736 -8.756 -1.629 1.00 97.19 187 VAL A N 1
ATOM 1330 C CA . VAL A 1 187 ? -8.734 -8.993 -3.075 1.00 97.19 187 VAL A CA 1
ATOM 1331 C C . VAL A 1 187 ? -8.468 -7.680 -3.796 1.00 97.19 187 VAL A C 1
ATOM 1333 O O . VAL A 1 187 ? -9.190 -6.703 -3.589 1.00 97.19 187 VAL A O 1
ATOM 1336 N N . ARG A 1 188 ? -7.438 -7.672 -4.648 1.00 97.19 188 ARG A N 1
ATOM 1337 C CA . ARG A 1 188 ? -7.079 -6.534 -5.499 1.00 97.19 188 ARG A CA 1
ATOM 1338 C C . ARG A 1 188 ? -8.013 -6.450 -6.710 1.00 97.19 188 ARG A C 1
ATOM 1340 O O . ARG A 1 188 ? -8.228 -7.450 -7.389 1.00 97.19 188 ARG A O 1
ATOM 1347 N N . GLY A 1 189 ? -8.522 -5.257 -6.997 1.00 95.50 189 GLY A N 1
ATOM 1348 C CA . GLY A 1 189 ? -9.313 -4.934 -8.182 1.00 95.50 189 GLY A CA 1
ATOM 1349 C C . GLY A 1 189 ? -8.764 -3.715 -8.922 1.00 95.50 189 GLY A C 1
ATOM 1350 O O . GLY A 1 189 ? -8.029 -2.902 -8.357 1.00 95.50 189 GLY A O 1
ATOM 1351 N N . GLU A 1 190 ? -9.117 -3.584 -10.199 1.00 93.44 190 GLU A N 1
ATOM 1352 C CA . GLU A 1 190 ? -8.837 -2.384 -10.990 1.00 93.44 190 GLU A CA 1
ATOM 1353 C C . GLU A 1 190 ? -9.907 -1.318 -10.756 1.00 93.44 190 GLU A C 1
ATOM 1355 O O . GLU A 1 190 ? -11.100 -1.611 -10.647 1.00 93.44 190 GLU A O 1
ATOM 1360 N N . ARG A 1 191 ? -9.483 -0.054 -10.729 1.00 87.94 191 ARG A N 1
ATOM 1361 C CA . ARG A 1 191 ? -10.386 1.093 -10.655 1.00 87.94 191 ARG A CA 1
ATOM 1362 C C . ARG A 1 191 ? -10.543 1.713 -12.042 1.00 87.94 191 ARG A C 1
ATOM 1364 O O . ARG A 1 191 ? -9.541 2.117 -12.639 1.00 87.94 191 ARG A O 1
ATOM 1371 N N . PRO A 1 192 ? -11.779 1.882 -12.539 1.00 75.88 192 PRO A N 1
ATOM 1372 C CA . PRO A 1 192 ? -12.013 2.643 -13.753 1.00 75.88 192 PRO A CA 1
ATOM 1373 C C . PRO A 1 192 ? -11.482 4.070 -13.607 1.00 75.88 192 PRO A C 1
ATOM 1375 O O . PRO A 1 192 ? -11.607 4.698 -12.552 1.00 75.88 192 PRO A O 1
ATOM 1378 N N . VAL A 1 193 ? -10.936 4.620 -14.691 1.00 67.69 193 VAL A N 1
ATOM 1379 C CA . VAL A 1 193 ? -10.712 6.063 -14.773 1.00 67.69 193 VAL A CA 1
ATOM 1380 C C . VAL A 1 193 ? -12.078 6.735 -14.679 1.00 67.69 193 VAL A C 1
ATOM 1382 O O . VAL A 1 193 ? -12.938 6.494 -15.529 1.00 67.69 193 VAL A O 1
ATOM 1385 N N . ALA A 1 194 ? -12.298 7.561 -13.653 1.00 63.38 194 ALA A N 1
ATOM 1386 C CA . ALA A 1 194 ? -13.486 8.399 -13.605 1.00 63.38 194 ALA A CA 1
ATOM 1387 C C . ALA A 1 194 ? -13.461 9.300 -14.846 1.00 63.38 194 ALA A C 1
ATOM 1389 O O . ALA A 1 194 ? -12.587 10.156 -14.982 1.00 63.38 194 ALA A O 1
ATOM 1390 N N . ARG A 1 195 ? -14.374 9.062 -15.792 1.00 45.38 195 ARG A N 1
ATOM 1391 C CA . ARG A 1 195 ? -14.546 9.951 -16.939 1.00 45.38 195 ARG A CA 1
ATOM 1392 C C . ARG A 1 195 ? -15.176 11.230 -16.412 1.00 45.38 195 ARG A C 1
ATOM 1394 O O . ARG A 1 195 ? -16.293 11.191 -15.904 1.00 45.38 195 ARG A O 1
ATOM 1401 N N . SER A 1 196 ? -14.449 12.337 -16.501 1.00 48.91 196 SER A N 1
ATOM 1402 C CA . SER A 1 196 ? -15.039 13.662 -16.339 1.00 48.91 196 SER A CA 1
ATOM 1403 C C . SER A 1 196 ? -16.121 13.825 -17.408 1.00 48.91 196 SER A C 1
ATOM 1405 O O . SER A 1 196 ? -15.843 13.609 -18.590 1.00 48.91 196 SER A O 1
ATOM 1407 N N . VAL A 1 197 ? -17.345 14.122 -16.975 1.00 42.88 197 VAL A N 1
ATOM 1408 C CA . VAL A 1 197 ? -18.468 14.516 -17.839 1.00 42.88 197 VAL A CA 1
ATOM 1409 C C . VAL A 1 197 ? -18.541 16.031 -17.882 1.00 42.88 197 VAL A C 1
ATOM 1411 O O . VAL A 1 197 ? -18.286 16.639 -16.817 1.00 42.88 197 VAL A O 1
#

Radius of gyration: 25.49 Å; Cα contacts (8 Å, |Δi|>4): 321; chains: 1; bounding box: 43×59×92 Å

Solvent-accessible surface area (backbone atoms only — not comparable to full-atom values): 12108 Å² total; per-residue (Å²): 136,83,81,80,87,70,81,82,65,79,86,74,64,80,51,71,66,56,56,50,53,49,52,51,51,53,51,49,51,54,52,51,49,64,74,62,51,75,73,72,78,86,65,72,74,96,62,94,61,73,81,70,60,54,60,94,88,61,79,66,59,80,52,37,60,72,76,92,52,88,68,102,64,95,41,92,81,58,46,73,38,77,80,46,73,39,57,43,37,42,83,72,29,61,47,32,25,20,40,38,35,30,30,50,53,57,69,96,84,67,78,33,29,29,29,36,35,27,35,67,43,92,61,96,84,61,48,45,37,81,65,44,72,82,37,56,40,89,71,50,30,38,76,43,92,72,55,42,53,54,97,38,30,40,38,36,37,37,34,23,62,91,48,92,85,53,57,92,93,50,64,77,35,79,44,46,34,33,35,35,60,54,97,92,41,75,47,77,43,81,50,79,80,81,76,85,126

Nearest PDB structures (foldseek):
  8vwp-assembly1_A  TM=3.745E-01  e=1.579E-01  Langya virus
  8tqi-assembly1_B  TM=4.332E-01  e=1.155E+00  Human respirovirus 3
  6p77-assembly2_B  TM=5.231E-01  e=1.926E+00  Catenulispora acidiphila DSM 44928
  5cs4-assembly3_A  TM=4.561E-01  e=5.671E+00  Saccharomyces cerevisiae S288C

pLDDT: mean 82.06, std 17.38, range [39.56, 98.5]

Mean predicted aligned error: 13.69 Å

Secondary structure (DSSP, 8-state):
-PPP-----TT----HHHHHHHHHHHHHHHHHHHHT-----S---S---------TTSPPPPPPP-TT-------TTS-EEEEEEEEE-SSSSSSPEEEEEEEES-STT----EEEEEEEPSSTT--EEEEEEEE-GGG--EE-TT-EEETTEEEEEEEE-SSTTS-TT---EEEEEEEEEETTEEEEEEPPP----

Sequence (197 aa):
MQLSDVPDLAHTRPRAVHWLATATAMAAVVALAGLLQPGAATASQSGSGSPKAADPGRAPLPAPDPSGVDFPLECGGVGTTVTKKSSGDLDGDGNPETVAVVRCAAGSGTPPNGVYVLTRAGGEGERARIVATLVDPEDKLTVGPDFAVRDGEILATLFGYSGPTVPSCCPDEEQRVSWRWQNGAFVRGERPVARSV